Protein AF-A0A534IFI0-F1 (afdb_monomer)

Sequence (222 aa):
MSVNAPRSIDEYLKQLRRALEGQDPALIQDALYDAEEYLRAEVAAHPGKSEADVLELIASTYGAPEEVAAAYRDTEAKVKAALKTPAPRAAGEGSGLARFFAVYQDPRAYTSLFYMLLTLATGVVYFTFVVTGVSLSAGFAFLIIGIPFFLAFIGIARVIALGEGRLLEAMTGERMPRRPLHPGAPASWWSRIGAMLTDVRTWTTLLYLLLMLPLGIIYFTV

Mean predicted aligned error: 15.39 Å

Structure (mmCIF, N/CA/C/O backbone):
data_AF-A0A534IFI0-F1
#
_entry.id   AF-A0A534IFI0-F1
#
loop_
_atom_site.group_PDB
_atom_site.id
_atom_site.type_symbol
_atom_site.label_atom_id
_atom_site.label_alt_id
_atom_site.label_comp_id
_atom_site.label_asym_id
_atom_site.label_entity_id
_atom_site.label_seq_id
_atom_site.pdbx_PDB_ins_code
_atom_site.Cartn_x
_atom_site.Cartn_y
_atom_site.Cartn_z
_atom_site.occupancy
_atom_site.B_iso_or_equiv
_atom_site.auth_seq_id
_atom_site.auth_comp_id
_atom_site.auth_asym_id
_atom_site.auth_atom_id
_atom_site.pdbx_PDB_model_num
ATOM 1 N N . MET A 1 1 ? -31.937 -23.620 4.622 1.00 35.16 1 MET A N 1
ATOM 2 C CA . MET A 1 1 ? -31.537 -23.529 6.043 1.00 35.16 1 MET A CA 1
ATOM 3 C C . MET A 1 1 ? -31.833 -22.109 6.482 1.00 35.16 1 MET A C 1
ATOM 5 O O . MET A 1 1 ? -31.409 -21.201 5.786 1.00 35.16 1 MET A O 1
ATOM 9 N N . SER A 1 2 ? -32.637 -21.918 7.527 1.00 36.62 2 SER A N 1
ATOM 10 C CA . SER A 1 2 ? -33.014 -20.595 8.036 1.00 36.62 2 SER A CA 1
ATOM 11 C C . SER A 1 2 ? -31.777 -19.876 8.573 1.00 36.62 2 SER A C 1
ATOM 13 O O . SER A 1 2 ? -31.190 -20.320 9.561 1.00 36.62 2 SER A O 1
ATOM 15 N N . VAL A 1 3 ? -31.358 -18.811 7.895 1.00 51.88 3 VAL A N 1
ATOM 16 C CA . VAL A 1 3 ? -30.264 -17.949 8.347 1.00 51.88 3 VAL A CA 1
ATOM 17 C C . VAL A 1 3 ? -30.797 -17.160 9.542 1.00 51.88 3 VAL A C 1
ATOM 19 O O . VAL A 1 3 ? -31.772 -16.426 9.412 1.00 51.88 3 VAL A O 1
ATOM 22 N N . ASN A 1 4 ? -30.236 -17.395 10.730 1.00 62.62 4 ASN A N 1
ATOM 23 C CA . ASN A 1 4 ? -30.581 -16.619 11.920 1.00 62.62 4 ASN A CA 1
ATOM 24 C C . ASN A 1 4 ? -30.251 -15.144 11.669 1.00 62.62 4 ASN A C 1
ATOM 26 O O . ASN A 1 4 ? -29.176 -14.847 11.144 1.00 62.62 4 ASN A O 1
ATOM 30 N N . ALA A 1 5 ? -31.154 -14.246 12.073 1.00 59.94 5 ALA A N 1
ATOM 31 C CA . ALA A 1 5 ? -30.907 -12.812 12.028 1.00 59.94 5 ALA A CA 1
ATOM 32 C C . ALA A 1 5 ? -29.603 -12.497 12.795 1.00 59.94 5 ALA A C 1
ATOM 34 O O . ALA A 1 5 ? -29.469 -12.923 13.950 1.00 59.94 5 ALA A O 1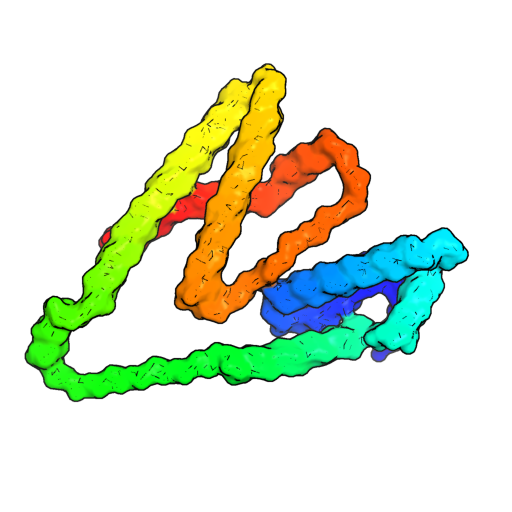
ATOM 35 N N . PRO A 1 6 ? -28.621 -11.837 12.156 1.00 65.06 6 PRO A N 1
ATOM 36 C CA . PRO A 1 6 ? -27.323 -11.578 12.765 1.00 65.06 6 PRO A CA 1
ATOM 37 C C . PRO A 1 6 ? -27.489 -10.667 13.980 1.00 65.06 6 PRO A C 1
ATOM 39 O O . PRO A 1 6 ? -28.146 -9.631 13.904 1.00 65.06 6 PRO A O 1
ATOM 42 N N . ARG A 1 7 ? -26.893 -11.056 15.111 1.00 67.88 7 ARG A N 1
ATOM 43 C CA . ARG A 1 7 ? -27.039 -10.331 16.386 1.00 67.88 7 ARG A CA 1
ATOM 44 C C . ARG A 1 7 ? -25.942 -9.296 16.622 1.00 67.88 7 ARG A C 1
ATOM 46 O O . ARG A 1 7 ? -26.033 -8.534 17.579 1.00 67.88 7 ARG A O 1
ATOM 53 N N . SER A 1 8 ? -24.912 -9.282 15.777 1.00 74.25 8 SER A N 1
ATOM 54 C CA . SER A 1 8 ? -23.820 -8.307 15.810 1.00 74.25 8 SER A CA 1
ATOM 55 C C . SER A 1 8 ? -23.315 -7.966 14.405 1.00 74.25 8 SER A C 1
ATOM 57 O O . SER A 1 8 ? -23.497 -8.735 13.455 1.00 74.25 8 SER A O 1
ATOM 59 N N . ILE A 1 9 ? -22.636 -6.819 14.284 1.00 73.38 9 ILE A N 1
ATOM 60 C CA . ILE A 1 9 ? -22.016 -6.361 13.029 1.00 73.38 9 ILE A CA 1
ATOM 61 C C . ILE A 1 9 ? -21.020 -7.414 12.514 1.00 73.38 9 ILE A C 1
ATOM 63 O O . ILE A 1 9 ? -21.035 -7.760 11.336 1.00 73.38 9 ILE A O 1
ATOM 67 N N . ASP A 1 10 ? -20.214 -8.001 13.402 1.00 76.12 10 ASP A N 1
ATOM 68 C CA . ASP A 1 10 ? -19.239 -9.038 13.042 1.00 76.12 10 ASP A CA 1
ATOM 69 C C . ASP A 1 10 ? -19.900 -10.306 12.479 1.00 76.12 10 ASP A C 1
ATOM 71 O O . ASP A 1 10 ? -19.354 -10.961 11.586 1.00 76.12 10 ASP A O 1
ATOM 75 N N . GLU A 1 11 ? -21.069 -10.680 13.003 1.00 76.00 11 GLU A N 1
ATOM 76 C CA . GLU A 1 11 ? -21.824 -11.836 12.521 1.00 76.00 11 GLU A CA 1
ATOM 77 C C . GLU A 1 11 ? -22.423 -11.563 11.136 1.00 76.00 11 GLU A C 1
ATOM 79 O O . GLU A 1 11 ? -22.311 -12.414 10.250 1.00 76.00 11 GLU A O 1
ATOM 84 N N . TYR A 1 12 ? -22.945 -10.351 10.914 1.00 75.94 12 TYR A N 1
ATOM 85 C CA . TYR A 1 12 ? -23.406 -9.894 9.600 1.00 75.94 12 TYR A CA 1
ATOM 86 C C . TYR A 1 12 ? -22.269 -9.921 8.568 1.00 75.94 12 TYR A C 1
ATOM 88 O O . TYR A 1 12 ? -22.419 -10.494 7.489 1.00 75.94 12 TYR A O 1
ATOM 96 N N . LEU A 1 13 ? -21.094 -9.378 8.905 1.00 79.44 13 LEU A N 1
ATOM 97 C CA . LEU A 1 13 ? -19.932 -9.351 8.007 1.00 79.44 13 LEU A CA 1
ATOM 98 C C . LEU A 1 13 ? -19.400 -10.756 7.693 1.00 79.44 13 LEU A C 1
ATOM 100 O O . LEU A 1 13 ? -18.990 -11.022 6.562 1.00 79.44 13 LEU A O 1
ATOM 104 N N . LYS A 1 14 ? -19.432 -11.689 8.655 1.00 81.88 14 LYS A N 1
ATOM 105 C CA . LYS A 1 14 ? -19.076 -13.098 8.406 1.00 81.88 14 LYS A CA 1
ATOM 106 C C . LYS A 1 14 ? -20.048 -13.775 7.445 1.00 81.88 14 LYS A C 1
ATOM 108 O O . LYS A 1 14 ? -19.599 -14.504 6.561 1.00 81.88 14 LYS A O 1
ATOM 113 N N . GLN A 1 15 ? -21.349 -13.543 7.609 1.00 79.00 15 GLN A N 1
ATOM 114 C CA . GLN A 1 15 ? -22.369 -14.077 6.704 1.00 79.00 15 GLN A CA 1
ATOM 115 C C . GLN A 1 15 ? -22.223 -13.476 5.300 1.00 79.00 15 GLN A C 1
ATOM 117 O O . GLN A 1 15 ? -22.158 -14.227 4.332 1.00 79.00 15 GLN A O 1
ATOM 122 N N . LEU A 1 16 ? -22.033 -12.156 5.192 1.00 79.00 16 LEU A N 1
ATOM 123 C CA . LEU A 1 16 ? -21.790 -11.465 3.922 1.00 79.00 16 LEU A CA 1
ATOM 124 C C . LEU A 1 16 ? -20.522 -11.974 3.219 1.00 79.00 16 LEU A C 1
ATOM 126 O O . LEU A 1 16 ? -20.546 -12.261 2.025 1.00 79.00 16 LEU A O 1
ATOM 130 N N . ARG A 1 17 ? -19.420 -12.166 3.957 1.00 80.94 17 ARG A N 1
ATOM 131 C CA . ARG A 1 17 ? -18.184 -12.755 3.416 1.00 80.94 17 ARG A CA 1
ATOM 132 C C . ARG A 1 17 ? -18.423 -14.160 2.872 1.00 80.94 17 ARG A C 1
ATOM 134 O O . ARG A 1 17 ? -17.945 -14.464 1.786 1.00 80.94 17 ARG A O 1
ATOM 141 N N . ARG A 1 18 ? -19.157 -14.998 3.610 1.00 82.38 18 ARG A N 1
ATOM 142 C CA . ARG A 1 18 ? -19.501 -16.361 3.183 1.00 82.38 18 ARG A CA 1
ATOM 143 C C . ARG A 1 18 ? -20.391 -16.351 1.940 1.00 82.38 18 ARG A C 1
ATOM 145 O O . ARG A 1 18 ? -20.182 -17.145 1.030 1.00 82.38 18 ARG A O 1
ATOM 152 N N . ALA A 1 19 ? -21.333 -15.415 1.866 1.00 77.81 19 ALA A N 1
ATOM 153 C CA . ALA A 1 19 ? -22.184 -15.219 0.701 1.00 77.81 19 ALA A CA 1
ATOM 154 C C . ALA A 1 19 ? -21.406 -14.679 -0.512 1.00 77.81 19 ALA A C 1
ATOM 156 O O . ALA A 1 19 ? -21.850 -14.842 -1.641 1.00 77.81 19 ALA A O 1
ATOM 157 N N . LEU A 1 20 ? -20.232 -14.072 -0.328 1.00 76.69 20 LEU A N 1
ATOM 158 C CA . LEU A 1 20 ? -19.369 -13.586 -1.411 1.00 76.69 20 LEU A CA 1
ATOM 159 C C . LEU A 1 20 ? -18.172 -14.513 -1.711 1.00 76.69 20 LEU A C 1
ATOM 161 O O . LEU A 1 20 ? -17.337 -14.171 -2.549 1.00 76.69 20 LEU A O 1
ATOM 165 N N . GLU A 1 21 ? -18.092 -15.699 -1.092 1.00 76.94 21 GLU A N 1
ATOM 166 C CA . GLU A 1 21 ? -17.046 -16.687 -1.392 1.00 76.94 21 GLU A CA 1
ATOM 167 C C . GLU A 1 21 ? -17.052 -17.067 -2.886 1.00 76.94 21 GLU A C 1
ATOM 169 O O . GLU A 1 21 ? -18.083 -17.434 -3.453 1.00 76.94 21 GLU A O 1
ATOM 174 N N . GLY A 1 22 ? -15.885 -16.961 -3.534 1.00 70.62 22 GLY A N 1
ATOM 175 C CA . GLY A 1 22 ? -15.695 -17.250 -4.962 1.00 70.62 22 GLY A CA 1
ATOM 176 C C . GLY A 1 22 ? -15.752 -16.038 -5.902 1.00 70.62 22 GLY A C 1
ATOM 177 O O . GLY A 1 22 ? -15.542 -16.214 -7.101 1.00 70.62 22 GLY A O 1
ATOM 178 N N . GLN A 1 23 ? -16.012 -14.829 -5.391 1.00 73.38 23 GLN A N 1
ATOM 179 C CA . GLN A 1 23 ? -15.903 -13.574 -6.153 1.00 73.38 23 GLN A CA 1
ATOM 180 C C . GLN A 1 23 ? -14.492 -12.965 -6.073 1.00 73.38 23 GLN A C 1
ATOM 182 O O . GLN A 1 23 ? -13.629 -13.468 -5.348 1.00 73.38 23 GLN A O 1
ATOM 187 N N . ASP A 1 24 ? -14.251 -11.894 -6.837 1.00 72.19 24 ASP A N 1
ATOM 188 C CA . ASP A 1 24 ? -12.984 -11.155 -6.818 1.00 72.19 24 ASP A CA 1
ATOM 189 C C . ASP A 1 24 ? -12.645 -10.708 -5.377 1.00 72.19 24 ASP A C 1
ATOM 191 O O . ASP A 1 24 ? -13.488 -10.084 -4.719 1.00 72.19 24 ASP A O 1
ATOM 195 N N . PRO A 1 25 ? -11.436 -11.001 -4.856 1.00 71.00 25 PRO A N 1
ATOM 196 C CA . PRO A 1 25 ? -10.999 -10.524 -3.546 1.00 71.00 25 PRO A CA 1
ATOM 197 C C . PRO A 1 25 ? -11.200 -9.018 -3.328 1.00 71.00 25 PRO A C 1
ATOM 199 O O . PRO A 1 25 ? -11.489 -8.605 -2.202 1.00 71.00 25 PRO A O 1
ATOM 202 N N . ALA A 1 26 ? -11.087 -8.204 -4.385 1.00 66.38 26 ALA A N 1
ATOM 203 C CA . ALA A 1 26 ? -11.325 -6.767 -4.318 1.00 66.38 26 ALA A CA 1
ATOM 204 C C . ALA A 1 26 ? -12.799 -6.417 -4.084 1.00 66.38 26 ALA A C 1
ATOM 206 O O . ALA A 1 26 ? -13.085 -5.576 -3.231 1.00 66.38 26 ALA A O 1
ATOM 207 N N . LEU A 1 27 ? -13.731 -7.105 -4.752 1.00 73.56 27 LEU A N 1
ATOM 208 C CA . LEU A 1 27 ? -15.166 -6.930 -4.511 1.00 73.56 27 LEU A CA 1
ATOM 209 C C . LEU A 1 27 ? -15.531 -7.312 -3.080 1.00 73.56 27 LEU A C 1
ATOM 211 O O . LEU A 1 27 ? -16.257 -6.578 -2.412 1.00 73.56 27 LEU A O 1
ATOM 215 N N . ILE A 1 28 ? -15.026 -8.454 -2.603 1.00 76.38 28 ILE A N 1
ATOM 216 C CA . ILE A 1 28 ? -15.308 -8.935 -1.246 1.00 76.38 28 ILE A CA 1
ATOM 217 C C . ILE A 1 28 ? -14.874 -7.879 -0.226 1.00 76.38 28 ILE A C 1
ATOM 219 O O . ILE A 1 28 ? -15.606 -7.591 0.718 1.00 76.38 28 ILE A O 1
ATOM 223 N N . GLN A 1 29 ? -13.696 -7.282 -0.413 1.00 72.12 29 GLN A N 1
ATOM 224 C CA . GLN A 1 29 ? -13.194 -6.241 0.477 1.00 72.12 29 GLN A CA 1
ATOM 225 C C . GLN A 1 29 ? -14.029 -4.954 0.408 1.00 72.12 29 GLN A C 1
ATOM 227 O O . GLN A 1 29 ? -14.365 -4.410 1.461 1.00 72.12 29 GLN A O 1
ATOM 232 N N . ASP A 1 30 ? -14.372 -4.480 -0.792 1.00 72.06 30 ASP A N 1
ATOM 233 C CA . ASP A 1 30 ? -15.158 -3.253 -0.973 1.00 72.06 30 ASP A CA 1
ATOM 234 C C . ASP A 1 30 ? -16.573 -3.407 -0.375 1.00 72.06 30 ASP A C 1
ATOM 236 O O . ASP A 1 30 ? -17.017 -2.547 0.385 1.00 72.06 30 ASP A O 1
ATOM 240 N N . ALA A 1 31 ? -17.241 -4.539 -0.623 1.00 74.88 31 ALA A N 1
ATOM 241 C CA . ALA A 1 31 ? -18.576 -4.823 -0.092 1.00 74.88 31 ALA A CA 1
ATOM 242 C C . ALA A 1 31 ? -18.594 -4.939 1.442 1.00 74.88 31 ALA A C 1
ATOM 244 O O . ALA A 1 31 ? -19.516 -4.444 2.090 1.00 74.88 31 ALA A O 1
ATOM 245 N N . LEU A 1 32 ? -17.573 -5.565 2.041 1.00 78.12 32 LEU A N 1
ATOM 246 C CA . LEU A 1 32 ? -17.457 -5.656 3.501 1.00 78.12 32 LEU A CA 1
ATOM 247 C C . LEU A 1 32 ? -17.210 -4.286 4.140 1.00 78.12 32 LEU A C 1
ATOM 249 O O . LEU A 1 32 ? -17.789 -4.001 5.185 1.00 78.12 32 LEU A O 1
ATOM 253 N N . TYR A 1 33 ? -16.379 -3.445 3.520 1.00 74.81 33 TYR A N 1
ATOM 254 C CA . TYR A 1 33 ? -16.099 -2.101 4.025 1.00 74.81 33 TYR A CA 1
ATOM 255 C C . TYR A 1 33 ? -17.348 -1.215 4.002 1.00 74.81 33 TYR A C 1
ATOM 257 O O . TYR A 1 33 ? -17.661 -0.580 5.007 1.00 74.81 33 TYR A O 1
ATOM 265 N N . ASP A 1 34 ? -18.069 -1.198 2.876 1.00 74.31 34 ASP A N 1
ATOM 266 C CA . ASP A 1 34 ? -19.299 -0.413 2.713 1.00 74.31 34 ASP A CA 1
ATOM 267 C C . ASP A 1 34 ? -20.374 -0.843 3.718 1.00 74.31 34 ASP A C 1
ATOM 269 O O . ASP A 1 34 ? -20.999 -0.001 4.368 1.00 74.31 34 ASP A O 1
ATOM 273 N N . ALA A 1 35 ? -20.554 -2.157 3.885 1.00 76.94 35 ALA A N 1
ATOM 274 C CA . ALA A 1 35 ? -21.499 -2.704 4.848 1.00 76.94 35 ALA A CA 1
ATOM 275 C C . ALA A 1 35 ? -21.116 -2.345 6.292 1.00 76.94 35 ALA A C 1
ATOM 277 O O . ALA A 1 35 ? -21.981 -1.937 7.063 1.00 76.94 35 ALA A O 1
ATOM 278 N N . GLU A 1 36 ? -19.838 -2.461 6.671 1.00 79.12 36 GLU A N 1
ATOM 279 C CA . GLU A 1 36 ? -19.390 -2.123 8.027 1.00 79.12 36 GLU A CA 1
ATOM 280 C C . GLU A 1 36 ? -19.584 -0.634 8.342 1.00 79.12 36 GLU A C 1
ATOM 282 O O . GLU A 1 36 ? -20.092 -0.294 9.413 1.00 79.12 36 GLU A O 1
ATOM 287 N N . GLU A 1 37 ? -19.205 0.252 7.418 1.00 76.69 37 GLU A N 1
ATOM 288 C CA . GLU A 1 37 ? -19.336 1.702 7.587 1.00 76.69 37 GLU A CA 1
ATOM 289 C C . GLU A 1 37 ? -20.803 2.110 7.772 1.00 76.69 37 GLU A C 1
ATOM 291 O O . GLU A 1 37 ? -21.128 2.844 8.709 1.00 76.69 37 GLU A O 1
ATOM 296 N N . TYR A 1 38 ? -21.698 1.573 6.938 1.00 75.56 38 TYR A N 1
ATOM 297 C CA . TYR A 1 38 ? -23.132 1.840 7.026 1.00 75.56 38 TYR A CA 1
ATOM 298 C C . TYR A 1 38 ? -23.746 1.303 8.327 1.00 75.56 38 TYR A C 1
ATOM 300 O O . TYR A 1 38 ? -24.435 2.037 9.035 1.00 75.56 38 TYR A O 1
ATOM 308 N N . LEU A 1 39 ? -23.445 0.052 8.694 1.00 74.25 39 LEU A N 1
ATOM 309 C CA . LEU A 1 39 ? -23.961 -0.569 9.919 1.00 74.25 39 LEU A CA 1
ATOM 310 C C . LEU A 1 39 ? -23.519 0.190 11.175 1.00 74.25 39 LEU A C 1
ATOM 312 O O . LEU A 1 39 ? -24.330 0.433 12.068 1.00 74.25 39 LEU A O 1
ATOM 316 N N . ARG A 1 40 ? -22.249 0.606 11.247 1.00 76.94 40 ARG A N 1
ATOM 317 C CA . ARG A 1 40 ? -21.740 1.401 12.377 1.00 76.94 40 ARG A CA 1
ATOM 318 C C . ARG A 1 40 ? -22.378 2.789 12.438 1.00 76.94 40 ARG A C 1
ATOM 320 O O . ARG A 1 40 ? -22.674 3.256 13.537 1.00 76.94 40 ARG A O 1
ATOM 327 N N . ALA A 1 41 ? -22.585 3.441 11.293 1.00 76.38 41 ALA A N 1
ATOM 328 C CA . ALA A 1 41 ? -23.243 4.744 11.230 1.00 76.38 41 ALA A CA 1
ATOM 329 C C . ALA A 1 41 ? -24.698 4.669 11.718 1.00 76.38 41 ALA A C 1
ATOM 331 O O . ALA A 1 41 ? -25.128 5.516 12.501 1.00 76.38 41 ALA A O 1
ATOM 332 N N . GLU A 1 42 ? -25.428 3.626 11.324 1.00 72.62 42 GLU A N 1
ATOM 333 C CA . GLU A 1 42 ? -26.824 3.434 11.721 1.00 72.62 42 GLU A CA 1
ATOM 334 C C . GLU A 1 42 ? -26.945 3.083 13.216 1.00 72.62 42 GLU A C 1
ATOM 336 O O . GLU A 1 42 ? -27.772 3.656 13.921 1.00 72.62 42 GLU A O 1
ATOM 341 N N . VAL A 1 43 ? -26.062 2.232 13.756 1.00 73.12 43 VAL A N 1
ATOM 342 C CA . VAL A 1 43 ? -26.008 1.958 15.208 1.00 73.12 43 VAL A CA 1
ATOM 343 C C . VAL A 1 43 ? -25.708 3.232 16.008 1.00 73.12 43 VAL A C 1
ATOM 345 O O . VAL A 1 43 ? -26.342 3.480 17.033 1.00 73.12 43 VAL A O 1
ATOM 348 N N . ALA A 1 44 ? -24.796 4.083 15.529 1.00 72.75 44 ALA A N 1
ATOM 349 C CA . ALA A 1 44 ? -24.496 5.363 16.173 1.00 72.75 44 ALA A CA 1
ATOM 350 C C . ALA A 1 44 ? -25.671 6.360 16.118 1.00 72.75 44 ALA A C 1
ATOM 352 O O . ALA A 1 44 ? -25.818 7.180 17.026 1.00 72.75 44 ALA A O 1
ATOM 353 N N . ALA A 1 45 ? -26.514 6.286 15.083 1.00 72.56 45 ALA A N 1
ATOM 354 C CA . ALA A 1 45 ? -27.709 7.115 14.937 1.00 72.56 45 ALA A CA 1
ATOM 355 C C . ALA A 1 45 ? -28.867 6.688 15.863 1.00 72.56 45 ALA A C 1
ATOM 357 O O . ALA A 1 45 ? -29.741 7.507 16.155 1.00 72.56 45 ALA A O 1
ATOM 358 N N . HIS A 1 46 ? -28.851 5.452 16.386 1.00 69.69 46 HIS A N 1
ATOM 359 C CA . HIS A 1 46 ? -29.870 4.917 17.304 1.00 69.69 46 HIS A CA 1
ATOM 360 C C . HIS A 1 46 ? -29.285 4.507 18.673 1.00 69.69 46 HIS A C 1
ATOM 362 O O . HIS A 1 46 ? -29.375 3.339 19.054 1.00 69.69 46 HIS A O 1
ATOM 368 N N . PRO A 1 47 ? -28.766 5.449 19.487 1.00 64.06 47 PRO A N 1
ATOM 369 C CA . PRO A 1 47 ? -28.069 5.149 20.748 1.00 64.06 47 PRO A CA 1
ATOM 370 C C . PRO A 1 47 ? -28.947 4.531 21.857 1.00 64.06 47 PRO A C 1
ATOM 372 O O . PRO A 1 47 ? -28.434 4.168 22.912 1.00 64.06 47 PRO A O 1
ATOM 375 N N . GLY A 1 48 ? -30.267 4.437 21.655 1.00 60.62 48 GLY A N 1
ATOM 376 C CA . GLY A 1 48 ? -31.232 3.892 22.619 1.00 60.62 48 GLY A CA 1
ATOM 377 C C . GLY A 1 48 ? -31.741 2.477 22.317 1.00 60.62 48 GLY A C 1
ATOM 378 O O . GLY A 1 48 ? -32.608 1.997 23.045 1.00 60.62 48 GLY A O 1
ATOM 379 N N . LYS A 1 49 ? -31.262 1.820 21.252 1.00 63.97 49 LYS A N 1
ATOM 380 C CA . LYS A 1 49 ? -31.659 0.453 20.863 1.00 63.97 49 LYS A CA 1
ATOM 381 C C . LYS A 1 49 ? -30.469 -0.498 20.970 1.00 63.97 49 LYS A C 1
ATOM 383 O O . LYS A 1 49 ? -29.329 -0.076 20.793 1.00 63.97 49 LYS A O 1
ATOM 388 N N . SER A 1 50 ? -30.721 -1.771 21.279 1.00 67.38 50 SER A N 1
ATOM 389 C CA . SER A 1 50 ? -29.647 -2.768 21.293 1.00 67.38 50 SER A CA 1
ATOM 390 C C . SER A 1 50 ? -29.145 -3.020 19.866 1.00 67.38 50 SER A C 1
ATOM 392 O O . SER A 1 50 ? -29.917 -2.911 18.913 1.00 67.38 50 SER A O 1
ATOM 394 N N . GLU A 1 51 ? -27.860 -3.353 19.698 1.00 65.06 51 GLU A N 1
ATOM 395 C CA . GLU A 1 51 ? -27.272 -3.618 18.371 1.00 65.06 51 GLU A CA 1
ATOM 396 C C . GLU A 1 51 ? -28.075 -4.664 17.582 1.00 65.06 51 GLU A C 1
ATOM 398 O O . GLU A 1 51 ? -28.272 -4.505 16.380 1.00 65.06 51 GLU A O 1
ATOM 403 N N . ALA A 1 52 ? -28.604 -5.684 18.265 1.00 62.50 52 ALA A N 1
ATOM 404 C CA . ALA A 1 52 ? -29.427 -6.731 17.667 1.00 62.50 52 ALA A CA 1
ATOM 405 C C . ALA A 1 52 ? -30.762 -6.197 17.113 1.00 62.50 52 ALA A C 1
ATOM 407 O O . ALA A 1 52 ? -31.142 -6.567 16.005 1.00 62.50 52 ALA A O 1
ATOM 408 N N . ASP A 1 53 ? -31.431 -5.285 17.827 1.00 64.62 53 ASP A N 1
ATOM 409 C CA . ASP A 1 53 ? -32.701 -4.694 17.376 1.00 64.62 53 ASP A CA 1
ATOM 410 C C . ASP A 1 53 ? -32.497 -3.772 16.164 1.00 64.62 53 ASP A C 1
ATOM 412 O O . ASP A 1 53 ? -33.356 -3.666 15.288 1.00 64.62 53 ASP A O 1
ATOM 416 N N . VAL A 1 54 ? -31.351 -3.084 16.108 1.00 65.69 54 VAL A N 1
ATOM 417 C CA . VAL A 1 54 ? -30.973 -2.231 14.973 1.00 65.69 54 VAL A CA 1
ATOM 418 C C . VAL A 1 54 ? -30.608 -3.090 13.762 1.00 65.69 54 VAL A C 1
ATOM 420 O O . VAL A 1 54 ? -31.062 -2.804 12.659 1.00 65.69 54 VAL A O 1
ATOM 423 N N . LEU A 1 55 ? -29.860 -4.178 13.955 1.00 65.19 55 LEU A N 1
ATOM 424 C CA . LEU A 1 55 ? -29.511 -5.124 12.890 1.00 65.19 55 LEU A CA 1
ATOM 425 C C . LEU A 1 55 ? -30.733 -5.856 12.322 1.00 65.19 55 LEU A C 1
ATOM 427 O O . LEU A 1 55 ? -30.807 -6.044 11.111 1.00 65.19 55 LEU A O 1
ATOM 431 N N . GLU A 1 56 ? -31.713 -6.216 13.153 1.00 66.94 56 GLU A N 1
ATOM 432 C CA . GLU A 1 56 ? -32.981 -6.808 12.703 1.00 66.94 56 GLU A CA 1
ATOM 433 C C . GLU A 1 56 ? -33.834 -5.797 11.908 1.00 66.94 56 GLU A C 1
ATOM 435 O O . GLU A 1 56 ? -34.418 -6.127 10.869 1.00 66.94 56 GLU A O 1
ATOM 440 N N . LEU A 1 57 ? -33.837 -4.526 12.325 1.00 64.44 57 LEU A N 1
ATOM 441 C CA . LEU A 1 57 ? -34.486 -3.434 11.591 1.00 64.44 57 LEU A CA 1
ATOM 442 C C . LEU A 1 57 ? -33.794 -3.145 10.246 1.00 64.44 57 LEU A C 1
ATOM 444 O O . LEU A 1 57 ? -34.458 -2.896 9.239 1.00 64.44 57 LEU A O 1
ATOM 448 N N . ILE A 1 58 ? -32.463 -3.211 10.202 1.00 64.56 58 ILE A N 1
ATOM 449 C CA . ILE A 1 58 ? -31.687 -3.022 8.970 1.00 64.56 58 ILE A CA 1
ATOM 450 C C . ILE A 1 58 ? -31.873 -4.218 8.035 1.00 64.56 58 ILE A C 1
ATOM 452 O O . ILE A 1 58 ? -32.130 -4.011 6.856 1.00 64.56 58 ILE A O 1
ATOM 456 N N . ALA A 1 59 ? -31.839 -5.456 8.534 1.00 64.12 59 ALA A N 1
ATOM 457 C CA . ALA A 1 59 ? -32.079 -6.650 7.719 1.00 64.12 59 ALA A CA 1
ATOM 458 C C . ALA A 1 59 ? -33.490 -6.664 7.100 1.00 64.12 59 ALA A C 1
ATOM 460 O O . ALA A 1 59 ? -33.668 -7.137 5.980 1.00 64.12 59 ALA A O 1
ATOM 461 N N . SER A 1 60 ? -34.486 -6.1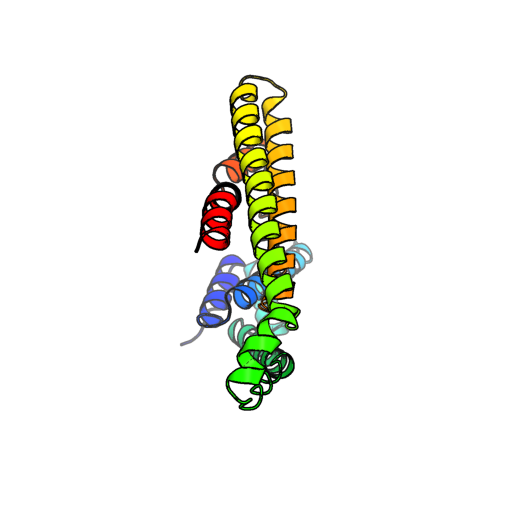05 7.796 1.00 64.19 60 SER A N 1
ATOM 462 C CA . SER A 1 60 ? -35.853 -5.964 7.272 1.00 64.19 60 SER A CA 1
ATOM 463 C C . SER A 1 60 ? -36.041 -4.788 6.304 1.00 64.19 60 SER A C 1
ATOM 465 O O . SER A 1 60 ? -36.924 -4.856 5.452 1.00 64.19 60 SER A O 1
ATOM 467 N N . THR A 1 61 ? -35.221 -3.734 6.392 1.00 60.16 61 THR A N 1
ATOM 468 C CA . THR A 1 61 ? -35.341 -2.527 5.545 1.00 60.16 61 THR A CA 1
ATOM 469 C C . THR A 1 61 ? -34.408 -2.548 4.327 1.00 60.16 61 THR A C 1
ATOM 471 O O . THR A 1 61 ? -34.771 -2.051 3.264 1.00 60.16 61 THR A O 1
ATOM 474 N N . TYR A 1 62 ? -33.209 -3.113 4.472 1.00 58.12 62 TYR A N 1
ATOM 475 C CA . TYR A 1 62 ? -32.127 -3.093 3.479 1.00 58.12 62 TYR A CA 1
ATOM 476 C C . TYR A 1 62 ? -31.925 -4.438 2.760 1.00 58.12 62 TYR A C 1
ATOM 478 O O . TYR A 1 62 ? -31.222 -4.491 1.752 1.00 58.12 62 TYR A O 1
ATOM 486 N N . GLY A 1 63 ? -32.570 -5.502 3.245 1.00 61.84 63 GLY A N 1
ATOM 487 C CA . GLY A 1 63 ? -32.484 -6.852 2.691 1.00 61.84 63 GLY A CA 1
ATOM 488 C C . GLY A 1 63 ? -31.527 -7.755 3.467 1.00 61.84 63 GLY A C 1
ATOM 489 O O . GLY A 1 63 ? -30.664 -7.303 4.225 1.00 61.84 63 GLY A O 1
ATOM 490 N N . ALA A 1 64 ? -31.692 -9.065 3.290 1.00 67.44 64 ALA A N 1
ATOM 491 C CA . ALA A 1 64 ? -30.822 -10.050 3.926 1.00 67.44 64 ALA A CA 1
ATOM 492 C C . ALA A 1 64 ? -29.382 -9.954 3.367 1.00 67.44 64 ALA A C 1
ATOM 494 O O . ALA A 1 64 ? -29.205 -9.583 2.203 1.00 67.44 64 ALA A O 1
ATOM 495 N N . PRO A 1 65 ? -28.344 -10.364 4.126 1.00 60.88 65 PRO A N 1
ATOM 496 C CA . PRO A 1 65 ? -26.949 -10.361 3.656 1.00 60.88 65 PRO A CA 1
ATOM 497 C C . PRO A 1 65 ? -26.759 -11.039 2.286 1.00 60.88 65 PRO A C 1
ATOM 499 O O . PRO A 1 65 ? -25.937 -10.620 1.473 1.00 60.88 65 PRO A O 1
ATOM 502 N N . GLU A 1 66 ? -27.563 -12.069 2.024 1.00 61.19 66 GLU A N 1
ATOM 503 C CA . GLU A 1 66 ? -27.605 -12.847 0.784 1.00 61.19 66 GLU A CA 1
ATOM 504 C C . GLU A 1 66 ? -28.104 -12.018 -0.421 1.00 61.19 66 GLU A C 1
ATOM 506 O O . GLU A 1 66 ? -27.588 -12.141 -1.532 1.00 61.19 66 GLU A O 1
ATOM 511 N N . GLU A 1 67 ? -29.102 -11.154 -0.205 1.00 67.19 67 GLU A N 1
ATOM 512 C CA . GLU A 1 67 ? -29.705 -10.299 -1.237 1.00 67.19 67 GLU A CA 1
ATOM 513 C C . GLU A 1 67 ? -28.771 -9.143 -1.599 1.00 67.19 67 GLU A C 1
ATOM 515 O O . GLU A 1 67 ? -28.581 -8.833 -2.777 1.00 67.19 67 GLU A O 1
ATOM 520 N N . VAL A 1 68 ? -28.104 -8.570 -0.592 1.00 64.38 68 VAL A N 1
ATOM 521 C CA . VAL A 1 68 ? -27.045 -7.572 -0.790 1.00 64.38 68 VAL A CA 1
ATOM 522 C C . VAL A 1 68 ? -25.893 -8.190 -1.587 1.00 64.38 68 VAL A C 1
ATOM 524 O O . VAL A 1 68 ? -25.457 -7.618 -2.587 1.00 64.38 68 VAL A O 1
ATOM 527 N N . ALA A 1 69 ? -25.448 -9.399 -1.228 1.00 62.25 69 ALA A N 1
ATOM 528 C CA . ALA A 1 69 ? -24.417 -10.119 -1.977 1.00 62.25 69 ALA A CA 1
ATOM 529 C C . ALA A 1 69 ? -24.821 -10.379 -3.441 1.00 62.25 69 ALA A C 1
ATOM 531 O O . ALA A 1 69 ? -23.990 -10.245 -4.343 1.00 62.25 69 ALA A O 1
ATOM 532 N N . ALA A 1 70 ? -26.090 -10.710 -3.702 1.00 67.25 70 ALA A N 1
ATOM 533 C CA . ALA A 1 70 ? -26.607 -10.890 -5.059 1.00 67.25 70 ALA A CA 1
ATOM 534 C C . ALA A 1 70 ? -26.558 -9.588 -5.881 1.00 67.25 70 ALA A C 1
ATOM 536 O O . ALA A 1 70 ? -26.109 -9.607 -7.028 1.00 67.25 70 ALA A O 1
ATOM 537 N N . ALA A 1 71 ? -26.921 -8.449 -5.284 1.00 68.31 71 ALA A N 1
ATOM 538 C CA . ALA A 1 71 ? -26.856 -7.146 -5.946 1.00 68.31 71 ALA A CA 1
ATOM 539 C C . ALA A 1 71 ? -25.415 -6.740 -6.325 1.00 68.31 71 ALA A C 1
ATOM 541 O O . ALA A 1 71 ? -25.185 -6.212 -7.422 1.00 68.31 71 ALA A O 1
ATOM 542 N N . TYR A 1 72 ? -24.431 -7.031 -5.463 1.00 66.94 72 TYR A N 1
ATOM 543 C CA . TYR A 1 72 ? -23.011 -6.808 -5.771 1.00 66.94 72 TYR A CA 1
ATOM 544 C C . TYR A 1 72 ? -22.528 -7.702 -6.924 1.00 66.94 72 TYR A C 1
ATOM 546 O O . TYR A 1 72 ? -21.891 -7.197 -7.851 1.00 66.94 72 TYR A O 1
ATOM 554 N N . ARG A 1 73 ? -22.893 -8.994 -6.934 1.00 68.62 73 ARG A N 1
ATOM 555 C CA . ARG A 1 73 ? -22.543 -9.938 -8.016 1.00 68.62 73 ARG A CA 1
ATOM 556 C C . ARG A 1 73 ? -23.092 -9.502 -9.378 1.00 68.62 73 ARG A C 1
ATOM 558 O O . ARG A 1 73 ? -22.360 -9.508 -10.367 1.00 68.62 73 ARG A O 1
ATOM 565 N N . ASP A 1 74 ? -24.357 -9.090 -9.434 1.00 68.12 74 ASP A N 1
ATOM 566 C CA . ASP A 1 74 ? -25.002 -8.659 -10.682 1.00 68.12 74 ASP A CA 1
ATOM 567 C C . ASP A 1 74 ? -24.396 -7.366 -11.233 1.00 68.12 74 ASP A C 1
ATOM 569 O O . ASP A 1 74 ? -24.219 -7.204 -12.448 1.00 68.12 74 ASP A O 1
ATOM 573 N N . THR A 1 75 ? -24.059 -6.437 -10.340 1.00 66.81 75 THR A N 1
ATOM 574 C CA . THR A 1 75 ? -23.409 -5.178 -10.711 1.00 66.81 75 THR A CA 1
ATOM 575 C C . THR A 1 75 ? -21.999 -5.439 -11.231 1.00 66.81 75 THR A C 1
ATOM 577 O O . THR A 1 75 ? -21.613 -4.903 -12.272 1.00 66.81 75 THR A O 1
ATOM 580 N N . GLU A 1 76 ? -21.243 -6.313 -10.569 1.00 64.69 76 GLU A N 1
ATOM 581 C CA . GLU A 1 76 ? -19.886 -6.652 -10.982 1.00 64.69 76 GLU A CA 1
ATOM 582 C C . GLU A 1 76 ? -19.848 -7.412 -12.312 1.00 64.69 76 GLU A C 1
ATOM 584 O O . GLU A 1 76 ? -19.032 -7.087 -13.177 1.00 64.69 76 GLU A O 1
ATOM 589 N N . ALA A 1 77 ? -20.776 -8.344 -12.547 1.00 62.16 77 ALA A N 1
ATOM 590 C CA . ALA A 1 77 ? -20.889 -9.047 -13.825 1.00 62.16 77 ALA A CA 1
ATOM 591 C C . ALA A 1 77 ? -21.104 -8.074 -15.000 1.00 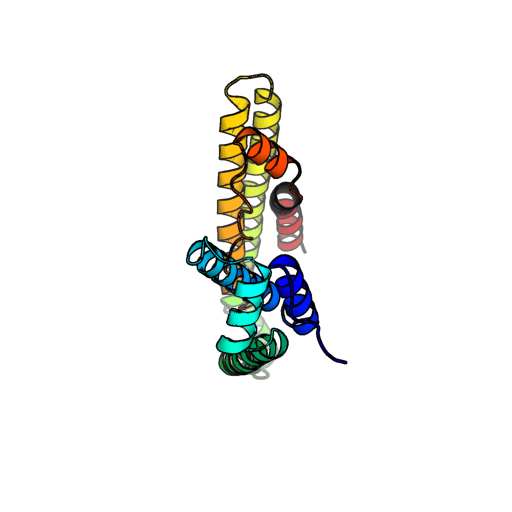62.16 77 ALA A C 1
ATOM 593 O O . ALA A 1 77 ? -20.466 -8.207 -16.049 1.00 62.16 77 ALA A O 1
ATOM 594 N N . LYS A 1 78 ? -21.947 -7.048 -14.813 1.00 64.25 78 LYS A N 1
ATOM 595 C CA . LYS A 1 78 ? -22.187 -5.997 -15.818 1.00 64.25 78 LYS A CA 1
ATOM 596 C C . LYS A 1 78 ? -20.966 -5.105 -16.025 1.00 64.25 78 LYS A C 1
ATOM 598 O O . LYS A 1 78 ? -20.624 -4.796 -17.165 1.00 64.25 78 LYS A O 1
ATOM 603 N N . VAL A 1 79 ? -20.284 -4.721 -14.949 1.00 61.47 79 VAL A N 1
ATOM 604 C CA . VAL A 1 79 ? -19.076 -3.884 -15.015 1.00 61.47 79 VAL A CA 1
ATOM 605 C C . VAL A 1 79 ? -17.927 -4.630 -15.698 1.00 61.47 79 VAL A C 1
ATOM 607 O O . VAL A 1 79 ? -17.271 -4.067 -16.573 1.00 61.47 79 VAL A O 1
ATOM 610 N N . LYS A 1 80 ? -17.724 -5.913 -15.382 1.00 61.94 80 LYS A N 1
ATOM 611 C CA . LYS A 1 80 ? -16.701 -6.767 -16.005 1.00 61.94 80 LYS A CA 1
ATOM 612 C C . LYS A 1 80 ? -16.996 -7.036 -17.481 1.00 61.94 80 LYS A C 1
ATOM 614 O O . LYS A 1 80 ? -16.076 -7.060 -18.294 1.00 61.94 80 LYS A O 1
ATOM 619 N N . ALA A 1 81 ? -18.271 -7.186 -17.846 1.00 62.31 81 ALA A N 1
ATOM 620 C CA . ALA A 1 81 ? -18.689 -7.281 -19.243 1.00 62.31 81 ALA A CA 1
ATOM 621 C C . ALA A 1 81 ? -18.437 -5.972 -20.014 1.00 62.31 81 ALA A C 1
ATOM 623 O O . ALA A 1 81 ? -17.985 -6.023 -21.156 1.00 62.31 81 ALA A O 1
ATOM 624 N N . ALA A 1 82 ? -18.670 -4.814 -19.388 1.00 62.53 82 ALA A N 1
ATOM 625 C CA . ALA A 1 82 ? -18.454 -3.499 -19.995 1.00 62.53 82 ALA A CA 1
ATOM 626 C C . ALA A 1 82 ? -16.969 -3.105 -20.110 1.00 62.53 82 ALA A C 1
ATOM 628 O O . ALA A 1 82 ? -16.594 -2.403 -21.045 1.00 62.53 82 ALA A O 1
ATOM 629 N N . LEU A 1 83 ? -16.119 -3.563 -19.185 1.00 61.47 83 LEU A N 1
ATOM 630 C CA . LEU A 1 83 ? -14.673 -3.296 -19.171 1.00 61.47 83 LEU A CA 1
ATOM 631 C C . LEU A 1 83 ? -13.853 -4.292 -19.999 1.00 61.47 83 LEU A C 1
ATOM 633 O O . LEU A 1 83 ? -12.631 -4.172 -20.058 1.00 61.47 83 LEU A O 1
ATOM 637 N N . LYS A 1 84 ? -14.487 -5.286 -20.632 1.00 53.62 84 LYS A N 1
ATOM 638 C CA . LYS A 1 84 ? -13.778 -6.286 -21.429 1.00 53.62 84 LYS A CA 1
ATOM 639 C C . LYS A 1 84 ? -13.177 -5.621 -22.670 1.00 53.62 84 LYS A C 1
ATOM 641 O O . LYS A 1 84 ? -13.863 -5.394 -23.665 1.00 53.62 84 LYS A O 1
ATOM 646 N N . THR A 1 85 ? -11.888 -5.303 -22.602 1.00 48.94 85 THR A N 1
ATOM 647 C CA . THR A 1 85 ? -11.147 -4.705 -23.714 1.00 48.94 85 THR A CA 1
ATOM 648 C C . THR A 1 85 ? -11.202 -5.636 -24.933 1.00 48.94 85 THR A C 1
ATOM 650 O O . THR A 1 85 ? -11.031 -6.851 -24.774 1.00 48.94 85 THR A O 1
ATOM 653 N N . PRO A 1 86 ? -11.445 -5.113 -26.151 1.00 52.38 86 PRO A N 1
ATOM 654 C CA . PRO A 1 86 ? -11.433 -5.919 -27.364 1.00 52.38 86 PRO A CA 1
ATOM 655 C C . PRO A 1 86 ? -10.109 -6.671 -27.498 1.00 52.38 86 PRO A C 1
ATOM 657 O O . PRO A 1 86 ? -9.044 -6.104 -27.247 1.00 52.38 86 PRO A O 1
ATOM 660 N N . ALA A 1 87 ? -10.177 -7.940 -27.910 1.00 52.38 87 ALA A N 1
ATOM 661 C CA . ALA A 1 87 ? -8.986 -8.741 -28.156 1.00 52.38 87 ALA A CA 1
ATOM 662 C C . ALA A 1 87 ? -8.046 -7.997 -29.127 1.00 52.38 87 ALA A C 1
ATOM 664 O O . ALA A 1 87 ? -8.523 -7.467 -30.139 1.00 52.38 87 ALA A O 1
ATOM 665 N N . PRO A 1 88 ? -6.731 -7.933 -28.842 1.00 50.84 88 PRO A N 1
ATOM 666 C CA . PRO A 1 88 ? -5.787 -7.273 -29.728 1.00 50.84 88 PRO A CA 1
ATOM 667 C C . PRO A 1 88 ? -5.882 -7.906 -31.117 1.00 50.84 88 PRO A C 1
ATOM 669 O O . PRO A 1 88 ? -5.819 -9.126 -31.270 1.00 50.84 88 PRO A O 1
ATOM 672 N N . ARG A 1 89 ? -6.083 -7.062 -32.135 1.00 53.22 89 ARG A N 1
ATOM 673 C CA . ARG A 1 89 ? -6.173 -7.484 -33.535 1.00 53.22 89 ARG A CA 1
ATOM 674 C C . ARG A 1 89 ? -4.887 -8.236 -33.873 1.00 53.22 89 ARG A C 1
ATOM 676 O O . ARG A 1 89 ? -3.813 -7.640 -33.807 1.00 53.22 89 ARG A O 1
ATOM 683 N N . ALA A 1 90 ? -5.002 -9.530 -34.181 1.00 54.88 90 ALA A N 1
ATOM 684 C CA . ALA A 1 90 ? -3.870 -10.355 -34.583 1.00 54.88 90 ALA A CA 1
ATOM 685 C C . ALA A 1 90 ? -3.108 -9.624 -35.697 1.00 54.88 90 ALA A C 1
ATOM 687 O O . ALA A 1 90 ? -3.679 -9.306 -36.744 1.00 54.88 90 ALA A O 1
ATOM 688 N N . ALA A 1 91 ? -1.854 -9.264 -35.418 1.00 54.44 91 ALA A N 1
ATOM 689 C CA . ALA A 1 91 ? -1.000 -8.599 -36.385 1.00 54.44 91 ALA A CA 1
ATOM 690 C C . ALA A 1 91 ? -0.806 -9.559 -37.564 1.00 54.44 91 ALA A C 1
ATOM 692 O O . ALA A 1 91 ? -0.375 -10.695 -37.374 1.00 54.44 91 ALA A O 1
ATOM 693 N N . GLY A 1 92 ? -1.216 -9.110 -38.752 1.00 54.88 92 GLY A N 1
ATOM 694 C CA . GLY A 1 92 ? -1.238 -9.919 -39.963 1.00 54.88 92 GLY A CA 1
ATOM 695 C C . GLY A 1 92 ? 0.119 -10.542 -40.278 1.00 54.88 92 GLY A C 1
ATOM 696 O O . GLY A 1 92 ? 1.173 -9.961 -40.010 1.00 54.88 92 GLY A O 1
ATOM 697 N N . GLU A 1 93 ? 0.067 -11.738 -40.853 1.00 56.03 93 GLU A N 1
ATOM 698 C CA . GLU A 1 93 ? 1.210 -12.554 -41.249 1.00 56.03 93 GLU A CA 1
ATOM 699 C C . GLU A 1 93 ? 2.070 -11.832 -42.301 1.00 56.03 93 GLU A C 1
ATOM 701 O O . GLU A 1 93 ? 1.870 -11.944 -43.507 1.00 56.03 93 GLU A O 1
ATOM 706 N N . GLY A 1 94 ? 3.042 -11.048 -41.832 1.00 57.53 94 GLY A N 1
ATOM 707 C CA . GLY A 1 94 ? 4.057 -10.416 -42.670 1.00 57.53 94 GLY A CA 1
ATOM 708 C C . GLY A 1 94 ? 5.235 -11.352 -42.971 1.00 57.53 94 GLY A C 1
ATOM 709 O O . GLY A 1 94 ? 5.707 -12.082 -42.088 1.00 57.53 94 GLY A O 1
ATOM 710 N N . SER A 1 95 ? 5.716 -11.277 -44.219 1.00 66.44 95 SER A N 1
ATOM 711 C CA . SER A 1 95 ? 6.887 -11.974 -44.781 1.00 66.44 95 SER A CA 1
ATOM 712 C C . SER A 1 95 ? 8.160 -11.804 -43.931 1.00 66.44 95 SER A C 1
ATOM 714 O O . SER A 1 95 ? 8.410 -10.737 -43.368 1.00 66.44 95 SER A O 1
ATOM 716 N N . GLY A 1 96 ? 8.988 -12.854 -43.845 1.00 65.69 96 GLY A N 1
ATOM 717 C CA . GLY A 1 96 ? 10.123 -12.971 -42.913 1.00 65.69 96 GLY A CA 1
ATOM 718 C C . GLY A 1 96 ? 11.179 -11.858 -42.986 1.00 65.69 96 GLY A C 1
ATOM 719 O O . GLY A 1 96 ? 11.791 -11.542 -41.971 1.00 65.69 96 GLY A O 1
ATOM 720 N N . LEU A 1 97 ? 11.341 -11.200 -44.139 1.00 62.28 97 LEU A N 1
ATOM 721 C CA . LEU A 1 97 ? 12.243 -10.048 -44.295 1.00 62.28 97 LEU A CA 1
ATOM 722 C C . LEU A 1 97 ? 11.638 -8.740 -43.759 1.00 62.28 97 LEU A C 1
ATOM 724 O O . LEU A 1 97 ? 12.353 -7.926 -43.177 1.00 62.28 97 LEU A O 1
ATOM 728 N N . ALA A 1 98 ? 10.318 -8.564 -43.878 1.00 61.88 98 ALA A N 1
ATOM 729 C CA . ALA A 1 98 ? 9.610 -7.440 -43.265 1.00 61.88 98 ALA A CA 1
ATOM 730 C C . ALA A 1 98 ? 9.622 -7.557 -41.736 1.00 61.88 98 ALA A C 1
ATOM 732 O O . ALA A 1 98 ? 9.773 -6.555 -41.054 1.00 61.88 98 ALA A O 1
ATOM 733 N N . ARG A 1 99 ? 9.561 -8.781 -41.192 1.00 61.88 99 ARG A N 1
ATOM 734 C CA . ARG A 1 99 ? 9.686 -9.044 -39.749 1.00 61.88 99 ARG A CA 1
ATOM 735 C C . ARG A 1 99 ? 11.074 -8.686 -39.202 1.00 61.88 99 ARG A C 1
ATOM 737 O O . ARG A 1 99 ? 11.163 -8.229 -38.073 1.00 61.88 99 ARG A O 1
ATOM 744 N N . PHE A 1 100 ? 12.132 -8.849 -40.001 1.00 63.25 100 PHE A N 1
ATOM 745 C CA . PHE A 1 100 ? 13.510 -8.542 -39.599 1.00 63.25 100 PHE A CA 1
ATOM 746 C C . PHE A 1 100 ? 13.791 -7.028 -39.543 1.00 63.25 100 PHE A C 1
ATOM 748 O O . PHE A 1 100 ? 14.368 -6.550 -38.572 1.00 63.25 100 PHE A O 1
ATOM 755 N N . PHE A 1 101 ? 13.323 -6.252 -40.530 1.00 63.94 101 PHE A N 1
ATOM 756 C CA . PHE A 1 101 ? 13.438 -4.783 -40.509 1.00 63.94 101 PHE A CA 1
ATOM 757 C C . PHE A 1 101 ? 12.367 -4.094 -39.652 1.00 63.94 101 PHE A C 1
ATOM 759 O O . PHE A 1 101 ? 12.607 -2.994 -39.154 1.00 63.94 101 PHE A O 1
ATOM 766 N N . ALA A 1 102 ? 11.225 -4.749 -39.413 1.00 59.81 102 ALA A N 1
ATOM 767 C CA . ALA A 1 102 ? 10.216 -4.263 -38.480 1.00 59.81 102 ALA A CA 1
ATOM 768 C C . ALA A 1 102 ? 10.781 -4.117 -37.067 1.00 59.81 102 ALA A C 1
ATOM 770 O O . ALA A 1 102 ? 10.437 -3.149 -36.420 1.00 59.81 102 ALA A O 1
ATOM 771 N N . VAL A 1 103 ? 11.701 -4.977 -36.609 1.00 57.56 103 VAL A N 1
ATOM 772 C CA . VAL A 1 103 ? 12.300 -4.882 -35.259 1.00 57.56 103 VAL A CA 1
ATOM 773 C C . VAL A 1 103 ? 12.998 -3.537 -35.012 1.00 57.56 103 VAL A C 1
ATOM 775 O O . VAL A 1 103 ? 12.912 -3.003 -33.912 1.00 57.56 103 VAL A O 1
ATOM 778 N N . TYR A 1 104 ? 13.641 -2.955 -36.031 1.00 56.94 104 TYR A N 1
ATOM 779 C CA . TYR A 1 104 ? 14.306 -1.648 -35.910 1.00 56.94 104 TYR A CA 1
ATOM 780 C C . TYR A 1 104 ? 13.325 -0.465 -35.994 1.00 56.94 104 TYR A C 1
ATOM 782 O O . TYR A 1 104 ? 13.642 0.643 -35.568 1.00 56.94 104 TYR A O 1
ATOM 790 N N . GLN A 1 105 ? 12.132 -0.697 -36.546 1.00 57.62 105 GLN A N 1
ATOM 791 C CA . GLN A 1 105 ? 11.039 0.274 -36.640 1.00 57.62 105 GLN A CA 1
ATOM 792 C C . GLN A 1 105 ? 9.898 -0.013 -35.660 1.00 57.62 105 GLN A C 1
ATOM 794 O O . GLN A 1 105 ? 8.889 0.684 -35.714 1.00 57.62 105 GLN A O 1
ATOM 799 N N . ASP A 1 106 ? 10.028 -1.010 -34.782 1.00 60.34 106 ASP A N 1
ATOM 800 C CA . ASP A 1 106 ? 8.980 -1.377 -33.841 1.00 60.34 106 ASP A CA 1
ATOM 801 C C . ASP A 1 106 ? 9.174 -0.545 -32.566 1.00 60.34 106 ASP A C 1
ATOM 803 O O . ASP A 1 106 ? 10.032 -0.870 -31.735 1.00 60.34 106 ASP A O 1
ATOM 807 N N . PRO A 1 107 ? 8.404 0.543 -32.364 1.00 63.00 107 PRO A N 1
ATOM 808 C CA . PRO A 1 107 ? 8.503 1.351 -31.154 1.00 63.00 107 PRO A CA 1
ATOM 809 C C . PRO A 1 107 ? 8.273 0.515 -29.892 1.00 63.00 107 PRO A C 1
ATOM 811 O O . PRO A 1 107 ? 8.740 0.896 -28.821 1.00 63.00 107 PRO A O 1
ATOM 814 N N . ARG A 1 108 ? 7.615 -0.649 -29.991 1.00 66.62 108 ARG A N 1
ATOM 815 C CA . ARG A 1 108 ? 7.385 -1.552 -28.857 1.00 66.62 108 ARG A CA 1
ATOM 816 C C . ARG A 1 108 ? 8.678 -2.131 -28.291 1.00 66.62 108 ARG A C 1
ATOM 818 O O . ARG A 1 108 ? 8.770 -2.256 -27.075 1.00 66.62 108 ARG A O 1
ATOM 825 N N . ALA A 1 109 ? 9.680 -2.418 -29.125 1.00 72.12 109 ALA A N 1
ATOM 826 C CA . ALA A 1 109 ? 10.972 -2.929 -28.660 1.00 72.12 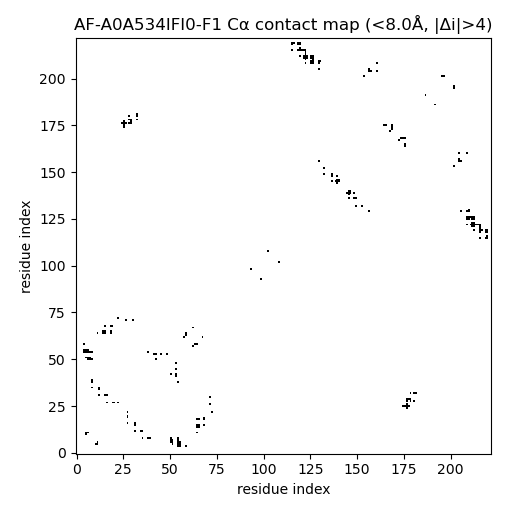109 ALA A CA 1
ATOM 827 C C . ALA A 1 109 ? 11.722 -1.872 -27.832 1.00 72.12 109 ALA A C 1
ATOM 829 O O . ALA A 1 109 ? 12.171 -2.149 -26.720 1.00 72.12 109 ALA A O 1
ATOM 830 N N . TYR A 1 110 ? 11.765 -0.629 -28.320 1.00 71.75 110 TYR A N 1
ATOM 831 C CA . TYR A 1 110 ? 12.335 0.503 -27.581 1.00 71.75 110 TYR A CA 1
ATOM 832 C C . TYR A 1 110 ? 11.547 0.831 -26.313 1.00 71.75 110 TYR A C 1
ATOM 834 O O . TYR A 1 110 ? 12.143 1.117 -25.278 1.00 71.75 110 TYR A O 1
ATOM 842 N N . THR A 1 111 ? 10.216 0.744 -26.367 1.00 76.00 111 THR A N 1
ATOM 843 C CA . THR A 1 111 ? 9.374 0.960 -25.185 1.00 76.00 111 THR A CA 1
ATOM 844 C C . THR A 1 111 ? 9.621 -0.137 -24.143 1.00 76.00 111 THR A C 1
ATOM 846 O O . THR A 1 111 ? 9.744 0.171 -22.965 1.00 76.00 111 THR A O 1
ATOM 849 N N . SER A 1 112 ? 9.784 -1.399 -24.556 1.00 77.38 112 SER A N 1
ATOM 850 C CA . SER A 1 112 ? 10.118 -2.511 -23.655 1.00 77.38 112 SER A CA 1
ATOM 851 C C . SER A 1 112 ? 11.482 -2.330 -22.990 1.00 77.38 112 SER A C 1
ATOM 853 O O . SER A 1 112 ? 11.585 -2.476 -21.778 1.00 77.38 112 SER A O 1
ATOM 855 N N . LEU A 1 113 ? 12.518 -1.958 -23.750 1.00 79.44 113 LEU A N 1
ATOM 856 C CA . LEU A 1 113 ? 13.845 -1.661 -23.195 1.00 79.44 113 LEU A CA 1
ATOM 857 C C . LEU A 1 113 ? 13.800 -0.491 -22.210 1.00 79.44 113 LEU A C 1
ATOM 859 O O . LEU A 1 113 ? 14.417 -0.542 -21.147 1.00 79.44 113 LEU A O 1
ATOM 863 N N . PHE A 1 114 ? 13.040 0.553 -22.546 1.00 81.88 114 PHE A N 1
ATOM 864 C CA . PHE A 1 114 ? 12.818 1.681 -21.654 1.00 81.88 114 PHE A CA 1
ATOM 865 C C . PHE A 1 114 ? 12.103 1.248 -20.370 1.00 81.88 114 PHE A C 1
ATOM 867 O O . PHE A 1 114 ? 12.535 1.635 -19.289 1.00 81.88 114 PHE A O 1
ATOM 874 N N . TYR A 1 115 ? 11.070 0.403 -20.465 1.00 81.31 115 TYR A N 1
ATOM 875 C CA . TYR A 1 115 ? 10.395 -0.159 -19.296 1.00 81.31 115 TYR A CA 1
ATOM 876 C C . TYR A 1 115 ? 11.332 -1.019 -18.446 1.00 81.31 115 TYR A C 1
ATOM 878 O O . TYR A 1 115 ? 11.368 -0.813 -17.240 1.00 81.31 115 TYR A O 1
ATOM 886 N N . MET A 1 116 ? 12.136 -1.908 -19.037 1.00 83.62 116 MET A N 1
ATOM 887 C CA . MET A 1 116 ? 13.109 -2.730 -18.297 1.00 83.62 116 MET A CA 1
ATOM 888 C C . MET A 1 116 ? 14.112 -1.858 -17.530 1.00 83.62 116 MET A C 1
ATOM 890 O O . MET A 1 116 ? 14.373 -2.090 -16.349 1.00 83.62 116 MET A O 1
ATOM 894 N N . LEU A 1 117 ? 14.641 -0.815 -18.177 1.00 85.50 117 LEU A N 1
ATOM 895 C CA . LEU A 1 117 ? 15.548 0.139 -17.537 1.00 85.50 117 LEU A CA 1
ATOM 896 C C . LEU A 1 117 ? 14.848 0.938 -16.429 1.00 85.50 117 LEU A C 1
ATOM 898 O O . LEU A 1 117 ? 15.428 1.156 -15.365 1.00 85.50 117 LEU A O 1
ATOM 902 N N . LEU A 1 118 ? 13.601 1.355 -16.663 1.00 86.25 118 LEU A N 1
ATOM 903 C CA . LEU A 1 118 ? 12.787 2.056 -15.677 1.00 86.25 118 LEU A CA 1
ATOM 904 C C . LEU A 1 118 ? 12.548 1.173 -14.446 1.00 86.25 118 LEU A C 1
ATOM 906 O O . LEU A 1 118 ? 12.760 1.644 -13.336 1.00 86.25 118 LEU A O 1
ATOM 910 N N . THR A 1 119 ? 12.182 -0.100 -14.632 1.00 84.62 119 THR A N 1
ATOM 911 C CA . THR A 1 119 ? 11.962 -1.066 -13.545 1.00 84.62 119 THR A CA 1
ATOM 912 C C . THR A 1 119 ? 13.228 -1.284 -12.719 1.00 84.62 119 THR A C 1
ATOM 914 O O . THR A 1 119 ? 13.162 -1.330 -11.490 1.00 84.62 119 THR A O 1
ATOM 917 N N . LEU A 1 120 ? 14.397 -1.365 -13.363 1.00 87.19 120 LEU A N 1
ATOM 918 C CA . LEU A 1 120 ? 15.676 -1.445 -12.658 1.00 87.19 120 LEU A CA 1
ATOM 919 C C . LEU A 1 120 ? 15.930 -0.181 -11.824 1.00 87.19 120 LEU A C 1
ATOM 921 O O . LEU A 1 120 ? 16.258 -0.273 -10.640 1.00 87.19 120 LEU A O 1
ATOM 925 N N . ALA A 1 121 ? 15.747 1.001 -12.418 1.00 87.94 121 ALA A N 1
ATOM 926 C CA . ALA A 1 121 ? 15.949 2.273 -11.732 1.00 87.94 121 ALA A CA 1
ATOM 927 C C . ALA A 1 121 ? 14.995 2.443 -10.536 1.00 87.94 121 ALA A C 1
ATOM 929 O O . ALA A 1 121 ? 15.440 2.808 -9.446 1.00 87.94 121 ALA A O 1
ATOM 930 N N . THR A 1 122 ? 13.705 2.130 -10.698 1.00 86.12 122 THR A N 1
ATOM 931 C CA . THR A 1 122 ? 12.726 2.168 -9.600 1.00 86.12 122 THR A CA 1
ATOM 932 C C . THR A 1 122 ? 13.069 1.155 -8.512 1.00 86.12 122 THR A C 1
ATOM 934 O O . THR A 1 122 ? 13.038 1.506 -7.334 1.00 86.12 122 THR A O 1
ATOM 937 N N . GLY A 1 123 ? 13.493 -0.057 -8.888 1.00 87.00 123 GLY A N 1
ATOM 938 C CA . GLY A 1 123 ? 13.928 -1.088 -7.945 1.00 87.00 123 GLY A CA 1
ATOM 939 C C . GLY A 1 123 ? 15.106 -0.639 -7.076 1.00 87.00 123 GLY A C 1
ATOM 940 O O . GLY A 1 123 ? 15.075 -0.819 -5.859 1.00 87.00 123 GLY A O 1
ATOM 941 N N . VAL A 1 124 ? 16.112 0.021 -7.664 1.00 90.31 124 VAL A N 1
ATOM 942 C CA . VAL A 1 124 ? 17.257 0.595 -6.925 1.00 90.31 124 VAL A CA 1
ATOM 943 C C . VAL A 1 124 ? 16.808 1.667 -5.934 1.00 90.31 124 VAL A C 1
ATOM 945 O O . VAL A 1 124 ? 17.251 1.659 -4.781 1.00 90.31 124 VAL A O 1
ATOM 948 N N . VAL A 1 125 ? 15.925 2.576 -6.353 1.00 91.31 125 VAL A N 1
ATOM 949 C CA . VAL A 1 125 ? 15.406 3.643 -5.485 1.00 91.31 125 VAL A CA 1
ATOM 950 C C . VAL A 1 125 ? 14.647 3.054 -4.297 1.00 91.31 125 VAL A C 1
ATOM 952 O O . VAL A 1 125 ? 14.918 3.430 -3.155 1.00 91.31 125 VAL A O 1
ATOM 955 N N . TYR A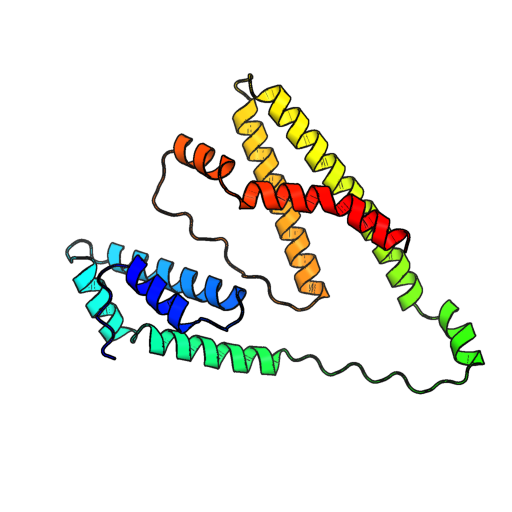 1 126 ? 13.739 2.107 -4.538 1.00 89.94 126 TYR A N 1
ATOM 956 C CA . TYR A 1 126 ? 12.934 1.482 -3.486 1.00 89.94 126 TYR A CA 1
ATOM 957 C C . TYR A 1 126 ? 13.775 0.669 -2.513 1.00 89.94 126 TYR A C 1
ATOM 959 O O . TYR A 1 126 ? 13.639 0.838 -1.301 1.00 89.94 126 TYR A O 1
ATOM 967 N N . PHE A 1 127 ? 14.697 -0.143 -3.025 1.00 90.25 127 PHE A N 1
ATOM 968 C CA . PHE A 1 127 ? 15.608 -0.911 -2.188 1.00 90.25 127 PHE A CA 1
ATOM 969 C C . PHE A 1 127 ? 16.458 -0.001 -1.301 1.00 90.25 127 PHE A C 1
ATOM 971 O O . PHE A 1 127 ? 16.521 -0.206 -0.089 1.00 90.25 127 PHE A O 1
ATOM 978 N N . THR A 1 128 ? 17.059 1.042 -1.880 1.00 93.00 128 THR A N 1
ATOM 979 C CA . THR A 1 128 ? 17.883 1.996 -1.124 1.00 93.00 128 THR A CA 1
ATOM 980 C C . THR A 1 128 ? 17.051 2.680 -0.044 1.00 93.00 128 THR A C 1
ATOM 982 O O . THR A 1 128 ? 17.456 2.720 1.114 1.00 93.00 128 THR A O 1
ATOM 985 N N . PHE A 1 129 ? 15.848 3.147 -0.387 1.00 93.19 129 PHE A N 1
ATOM 986 C CA . PHE A 1 129 ? 14.937 3.777 0.564 1.00 93.19 129 PHE A CA 1
ATOM 987 C C . PHE A 1 129 ? 14.585 2.856 1.742 1.00 93.19 129 PHE A C 1
ATOM 989 O O . PHE A 1 129 ? 14.667 3.281 2.895 1.00 93.19 129 PHE A O 1
ATOM 996 N N . VAL A 1 130 ? 14.238 1.591 1.478 1.00 92.56 130 VAL A N 1
ATOM 997 C CA . VAL A 1 130 ? 13.898 0.614 2.525 1.00 92.56 130 VAL A CA 1
ATOM 998 C C . VAL A 1 130 ? 15.097 0.304 3.407 1.00 92.56 130 VAL A C 1
ATOM 1000 O O . VAL A 1 130 ? 14.983 0.372 4.629 1.00 92.56 130 VAL A O 1
ATOM 1003 N N . VAL A 1 131 ? 16.249 -0.015 2.814 1.00 93.56 131 VAL A N 1
ATOM 1004 C CA . VAL A 1 131 ? 17.453 -0.389 3.567 1.00 93.56 131 VAL A CA 1
ATOM 1005 C C . VAL A 1 131 ? 17.922 0.772 4.437 1.00 93.56 131 VAL A C 1
ATOM 1007 O O . VAL A 1 131 ? 18.183 0.581 5.628 1.00 93.56 131 VAL A O 1
ATOM 1010 N N . THR A 1 132 ? 17.973 1.988 3.890 1.00 93.75 132 THR A N 1
ATOM 1011 C CA . THR A 1 132 ? 18.340 3.186 4.651 1.00 93.75 132 THR A CA 1
ATOM 1012 C C . THR A 1 132 ? 17.309 3.495 5.733 1.00 93.75 132 THR A C 1
ATOM 1014 O O . THR A 1 132 ? 17.687 3.733 6.879 1.00 93.75 132 THR A O 1
ATOM 1017 N N . GLY A 1 133 ? 16.015 3.449 5.416 1.00 92.50 133 GLY A N 1
ATOM 1018 C CA . GLY A 1 133 ? 14.952 3.762 6.369 1.00 92.50 133 GLY A CA 1
ATOM 1019 C C . GLY A 1 133 ? 14.861 2.773 7.531 1.00 92.50 133 GLY A C 1
ATOM 1020 O O . GLY A 1 133 ? 14.743 3.198 8.681 1.00 92.50 133 GLY A O 1
ATOM 1021 N N . VAL A 1 134 ? 15.001 1.470 7.271 1.00 91.88 134 VAL A N 1
ATOM 1022 C CA . VAL A 1 134 ? 15.052 0.435 8.319 1.00 91.88 134 VAL A CA 1
ATOM 1023 C C . VAL A 1 134 ? 16.312 0.591 9.170 1.00 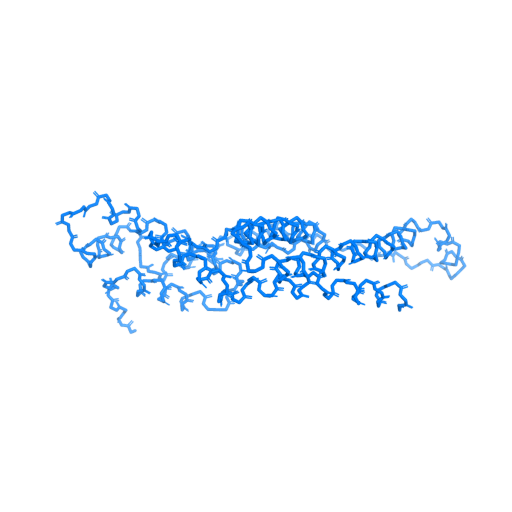91.88 134 VAL A C 1
ATOM 1025 O O . VAL A 1 134 ? 16.217 0.558 10.396 1.00 91.88 134 VAL A O 1
ATOM 1028 N N . SER A 1 135 ? 17.470 0.839 8.551 1.00 93.56 135 SER A N 1
ATOM 1029 C CA . SER A 1 135 ? 18.736 1.033 9.276 1.00 93.56 135 SER A CA 1
ATOM 1030 C C . SER A 1 135 ? 18.697 2.261 10.189 1.00 93.56 135 SER A C 1
ATOM 1032 O O . SER A 1 135 ? 19.083 2.178 11.355 1.00 93.56 135 SER A O 1
ATOM 1034 N N . LEU A 1 136 ? 18.178 3.392 9.695 1.00 93.44 136 LEU A N 1
ATOM 1035 C CA . LEU A 1 136 ? 17.994 4.608 10.492 1.00 93.44 136 LEU A CA 1
ATOM 1036 C C . LEU A 1 136 ? 16.964 4.406 11.602 1.00 93.44 136 LEU A C 1
ATOM 1038 O O . LEU A 1 136 ? 17.189 4.846 12.724 1.00 93.44 136 LEU A O 1
ATOM 1042 N N . SER A 1 137 ? 15.867 3.699 11.325 1.00 90.19 137 SER A N 1
ATOM 1043 C CA . SER A 1 137 ? 14.847 3.398 12.335 1.00 90.19 137 SER A CA 1
ATOM 1044 C C . SER A 1 137 ? 15.404 2.533 13.465 1.00 90.19 137 SER A C 1
ATOM 1046 O O . SER A 1 137 ? 15.139 2.810 14.632 1.00 90.19 137 SER A O 1
ATOM 1048 N N . ALA A 1 138 ? 16.218 1.525 13.138 1.00 90.19 138 ALA A N 1
ATOM 1049 C CA . ALA A 1 138 ? 16.902 0.699 14.128 1.00 90.19 138 ALA A CA 1
ATOM 1050 C C . ALA A 1 138 ? 17.926 1.513 14.938 1.00 90.19 138 ALA A C 1
ATOM 1052 O O . ALA A 1 138 ? 17.979 1.392 16.159 1.00 90.19 138 ALA A O 1
ATOM 1053 N N . GLY A 1 139 ? 18.692 2.393 14.283 1.00 90.62 139 GLY A N 1
ATOM 1054 C CA . GLY A 1 139 ? 19.642 3.285 14.954 1.00 90.62 139 GLY A CA 1
ATOM 1055 C C . GLY A 1 139 ? 18.966 4.306 15.875 1.00 90.62 139 GLY A C 1
ATOM 1056 O O . GLY A 1 139 ? 19.456 4.584 16.968 1.00 90.62 139 GLY A O 1
ATOM 1057 N N . PHE A 1 140 ? 17.808 4.830 15.472 1.00 91.62 140 PHE A N 1
ATOM 1058 C CA . PHE A 1 140 ? 17.029 5.771 16.270 1.00 91.62 140 PHE A CA 1
ATOM 1059 C C . PHE A 1 140 ? 16.102 5.104 17.286 1.00 91.62 140 PHE A C 1
ATOM 1061 O O . PHE A 1 140 ? 15.481 5.818 18.064 1.00 91.62 140 PHE A O 1
ATOM 1068 N N . ALA A 1 141 ? 16.035 3.771 17.354 1.00 86.75 141 ALA A N 1
ATOM 1069 C CA . ALA A 1 141 ? 15.124 3.059 18.253 1.00 86.75 141 ALA A CA 1
ATOM 1070 C C . ALA A 1 141 ? 15.308 3.438 19.736 1.00 86.75 141 ALA A C 1
ATOM 1072 O O . ALA A 1 141 ? 14.337 3.473 20.488 1.00 86.75 141 ALA A O 1
ATOM 1073 N N . PHE A 1 142 ? 16.537 3.767 20.146 1.00 89.31 142 PHE A N 1
ATOM 1074 C CA . PHE A 1 142 ? 16.859 4.203 21.512 1.00 89.31 142 PHE A CA 1
ATOM 1075 C C . PHE A 1 142 ? 16.674 5.713 21.740 1.00 89.31 142 PHE A C 1
ATOM 1077 O O . PHE A 1 142 ? 16.746 6.185 22.873 1.00 89.31 142 PHE A O 1
ATOM 1084 N N . LEU A 1 143 ? 16.456 6.487 20.676 1.00 90.94 143 LEU A N 1
ATOM 1085 C CA . LEU A 1 143 ? 16.254 7.930 20.724 1.00 90.94 143 LEU A CA 1
ATOM 1086 C C . LEU A 1 143 ? 14.761 8.257 20.832 1.00 90.94 143 LEU A C 1
ATOM 1088 O O . LEU A 1 143 ? 13.914 7.608 20.223 1.00 90.94 143 LEU A O 1
ATOM 1092 N N . ILE A 1 144 ? 14.431 9.352 21.524 1.00 85.25 144 ILE A N 1
ATOM 1093 C CA . ILE A 1 144 ? 13.046 9.856 21.624 1.00 85.25 144 ILE A CA 1
ATOM 1094 C C . ILE A 1 144 ? 12.469 10.167 20.227 1.00 85.25 144 ILE A C 1
ATOM 1096 O O . ILE A 1 144 ? 11.277 9.989 19.983 1.00 85.25 144 ILE A O 1
ATOM 1100 N N . ILE A 1 145 ? 13.328 10.569 19.283 1.00 86.88 145 ILE A N 1
ATOM 1101 C CA . ILE A 1 145 ? 12.955 10.850 17.889 1.00 86.88 145 ILE A CA 1
ATOM 1102 C C . ILE A 1 145 ? 12.767 9.592 17.020 1.00 86.88 145 ILE A C 1
ATOM 1104 O O . ILE A 1 145 ? 12.321 9.709 15.880 1.00 86.88 145 ILE A O 1
ATOM 1108 N N . GLY A 1 146 ? 13.070 8.394 17.527 1.00 86.38 146 GLY A N 1
ATOM 1109 C CA . GLY A 1 146 ? 12.965 7.154 16.755 1.00 86.38 146 GLY A CA 1
ATOM 1110 C C . GLY A 1 146 ? 11.543 6.812 16.349 1.00 86.38 146 GLY A C 1
ATOM 1111 O O . GLY A 1 146 ? 11.290 6.492 15.192 1.00 86.38 146 GLY A O 1
ATOM 1112 N N . ILE A 1 147 ? 10.597 6.943 17.281 1.00 84.50 147 ILE A N 1
ATOM 1113 C CA . ILE A 1 147 ? 9.179 6.661 17.028 1.00 84.50 147 ILE A CA 1
ATOM 1114 C C . ILE A 1 147 ? 8.604 7.571 15.929 1.00 84.50 147 ILE A C 1
ATOM 1116 O O . ILE A 1 147 ? 8.062 7.033 14.961 1.00 84.50 147 ILE A O 1
ATOM 1120 N N . PRO A 1 148 ? 8.705 8.916 16.007 1.00 87.00 148 PRO A N 1
ATOM 1121 C CA . PRO A 1 148 ? 8.171 9.769 14.948 1.00 87.00 148 PRO A CA 1
ATOM 1122 C C . PRO A 1 148 ? 8.874 9.536 13.605 1.00 87.00 148 PRO A C 1
ATOM 1124 O O . PRO A 1 148 ? 8.203 9.541 12.574 1.00 87.00 148 PRO A O 1
ATOM 1127 N N . PHE A 1 149 ? 10.183 9.260 13.603 1.00 90.06 149 PHE A N 1
ATOM 1128 C CA . PHE A 1 149 ? 10.907 8.909 12.381 1.00 90.06 149 PHE A CA 1
ATOM 1129 C C . PHE A 1 149 ? 10.389 7.607 11.758 1.00 90.06 149 PHE A C 1
ATOM 1131 O O . PHE A 1 149 ? 10.090 7.580 10.567 1.00 90.06 149 PHE A O 1
ATOM 1138 N N . PHE A 1 150 ? 10.227 6.547 12.554 1.00 87.62 150 PHE A N 1
ATOM 1139 C CA . PHE A 1 150 ? 9.718 5.260 12.080 1.00 87.62 150 PHE A CA 1
ATOM 1140 C C . PHE A 1 150 ? 8.306 5.393 11.501 1.00 87.62 150 PHE A C 1
ATOM 1142 O O . PHE A 1 150 ? 8.025 4.878 10.420 1.00 87.62 150 PHE A O 1
ATOM 1149 N N . LEU A 1 151 ? 7.424 6.137 12.173 1.00 85.69 151 LEU A N 1
ATOM 1150 C CA . LEU A 1 151 ? 6.072 6.397 11.674 1.00 85.69 151 LEU A CA 1
ATOM 1151 C C . LEU A 1 151 ? 6.091 7.169 10.349 1.00 85.69 151 LEU A C 1
ATOM 1153 O O . LEU A 1 151 ? 5.354 6.812 9.429 1.00 85.69 151 LEU A O 1
ATOM 1157 N N . ALA A 1 152 ? 6.949 8.185 10.227 1.00 88.69 152 ALA A N 1
ATOM 1158 C CA . ALA A 1 152 ? 7.128 8.918 8.977 1.00 88.69 152 ALA A CA 1
ATOM 1159 C C . ALA A 1 152 ? 7.666 8.008 7.861 1.00 88.69 152 ALA A C 1
ATOM 1161 O O . ALA A 1 152 ? 7.130 8.015 6.754 1.00 88.69 152 ALA A O 1
ATOM 1162 N N . PHE A 1 153 ? 8.664 7.175 8.163 1.00 90.50 153 PHE A N 1
ATOM 1163 C CA . PHE A 1 153 ? 9.233 6.202 7.232 1.00 90.50 153 PHE A CA 1
ATOM 1164 C C . PHE A 1 153 ? 8.174 5.221 6.713 1.00 90.50 153 PHE A C 1
ATOM 1166 O O . PHE A 1 153 ? 8.008 5.095 5.499 1.00 90.50 153 PHE A O 1
ATOM 1173 N N . ILE A 1 154 ? 7.406 4.581 7.602 1.00 87.50 154 ILE A N 1
ATOM 1174 C CA . ILE A 1 154 ? 6.332 3.661 7.200 1.00 87.50 154 ILE A CA 1
ATOM 1175 C C . ILE A 1 154 ? 5.233 4.393 6.424 1.00 87.50 154 ILE A C 1
ATOM 1177 O O . ILE A 1 154 ? 4.711 3.856 5.446 1.00 87.50 154 ILE A O 1
ATOM 1181 N N . GLY A 1 155 ? 4.888 5.620 6.823 1.00 85.38 155 GLY A N 1
ATOM 1182 C CA . GLY A 1 155 ? 3.932 6.455 6.099 1.00 85.38 155 GLY A CA 1
ATOM 1183 C C . GLY A 1 155 ? 4.362 6.691 4.651 1.00 85.38 155 GLY A C 1
ATOM 1184 O O . GLY A 1 155 ? 3.592 6.422 3.730 1.00 85.38 155 GLY A O 1
ATOM 1185 N N . ILE A 1 156 ? 5.611 7.111 4.441 1.00 88.00 156 ILE A N 1
ATOM 1186 C CA . ILE A 1 156 ? 6.177 7.337 3.105 1.00 88.00 156 ILE A CA 1
ATOM 1187 C C . ILE A 1 156 ? 6.254 6.023 2.316 1.00 88.00 156 ILE A C 1
ATOM 1189 O O . ILE A 1 156 ? 5.829 5.990 1.163 1.00 88.00 156 ILE A O 1
ATOM 1193 N N . ALA A 1 157 ? 6.709 4.927 2.932 1.00 86.81 157 ALA A N 1
ATOM 1194 C CA . ALA A 1 157 ? 6.768 3.613 2.285 1.00 86.81 157 ALA A CA 1
ATOM 1195 C C . ALA A 1 157 ? 5.391 3.165 1.763 1.00 86.81 157 ALA A C 1
ATOM 1197 O O . ALA A 1 157 ? 5.277 2.672 0.641 1.00 86.81 157 ALA A O 1
ATOM 1198 N N . ARG A 1 158 ? 4.325 3.391 2.544 1.00 83.38 158 ARG A N 1
ATOM 1199 C CA . ARG A 1 158 ? 2.944 3.089 2.132 1.00 83.38 158 ARG A CA 1
ATOM 1200 C C . ARG A 1 158 ? 2.467 3.980 0.986 1.00 83.38 158 ARG A C 1
ATOM 1202 O O . ARG A 1 158 ? 1.769 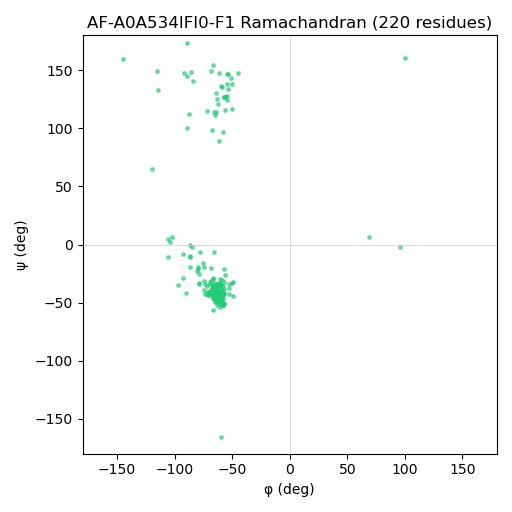3.487 0.105 1.00 83.38 158 ARG A O 1
ATOM 1209 N N . VAL A 1 159 ? 2.830 5.265 0.977 1.00 84.12 159 VAL A N 1
ATOM 1210 C CA . VAL A 1 159 ? 2.496 6.178 -0.132 1.00 84.12 159 VAL A CA 1
ATOM 1211 C C . VAL A 1 159 ? 3.169 5.728 -1.427 1.00 84.12 159 VAL A C 1
ATOM 1213 O O . VAL A 1 159 ? 2.509 5.688 -2.464 1.00 84.12 159 VAL A O 1
ATOM 1216 N N . ILE A 1 160 ? 4.444 5.338 -1.362 1.00 85.31 160 ILE A N 1
ATOM 1217 C CA . ILE A 1 160 ? 5.186 4.802 -2.512 1.00 85.31 160 ILE A CA 1
ATOM 1218 C C . ILE A 1 160 ? 4.501 3.535 -3.040 1.00 85.31 160 ILE A C 1
ATOM 1220 O O . ILE A 1 160 ? 4.156 3.479 -4.218 1.00 85.31 160 ILE A O 1
ATOM 1224 N N . ALA A 1 161 ? 4.207 2.574 -2.159 1.00 80.38 161 ALA A N 1
ATOM 1225 C CA . ALA A 1 161 ? 3.546 1.325 -2.537 1.00 80.38 161 ALA A CA 1
ATOM 1226 C C . ALA A 1 161 ? 2.139 1.541 -3.126 1.00 80.38 161 ALA A C 1
ATOM 1228 O O . ALA A 1 161 ? 1.724 0.820 -4.030 1.00 80.38 161 ALA A O 1
ATOM 1229 N N . LEU A 1 162 ? 1.398 2.550 -2.652 1.00 78.88 162 LEU A N 1
ATOM 1230 C CA . LEU A 1 162 ? 0.103 2.914 -3.232 1.00 78.88 162 LEU A CA 1
ATOM 1231 C C . LEU A 1 162 ? 0.257 3.501 -4.641 1.00 78.88 162 LEU A C 1
ATOM 1233 O O . LEU A 1 162 ? -0.533 3.181 -5.527 1.00 78.88 162 LEU A O 1
ATOM 1237 N N . GLY A 1 163 ? 1.254 4.366 -4.846 1.00 78.94 163 GLY A N 1
ATOM 1238 C CA . GLY A 1 163 ? 1.563 4.923 -6.163 1.00 78.94 163 GLY A CA 1
ATOM 1239 C C . GLY A 1 163 ? 1.905 3.830 -7.173 1.00 78.94 163 GLY A C 1
ATOM 1240 O O . GLY A 1 163 ? 1.429 3.860 -8.305 1.00 78.94 163 GLY A O 1
ATOM 1241 N N . GLU A 1 164 ? 2.653 2.826 -6.732 1.00 79.06 164 GLU A N 1
ATOM 1242 C CA . GLU A 1 164 ? 3.030 1.676 -7.545 1.00 79.06 164 GLU A CA 1
ATOM 1243 C C . GLU A 1 164 ? 1.847 0.752 -7.847 1.00 79.06 164 GLU A C 1
ATOM 1245 O O . GLU A 1 164 ? 1.638 0.392 -9.002 1.00 79.06 164 GLU A O 1
ATOM 1250 N N . GLY A 1 165 ? 1.003 0.462 -6.851 1.00 71.56 165 GLY A N 1
ATOM 1251 C CA . GLY A 1 165 ? -0.243 -0.282 -7.058 1.00 71.56 165 GLY A CA 1
ATOM 1252 C C . GLY A 1 165 ? -1.157 0.385 -8.088 1.00 71.56 165 GLY A C 1
ATOM 1253 O O . GLY A 1 165 ? -1.733 -0.298 -8.927 1.00 71.56 165 GLY A O 1
ATOM 1254 N N . ARG A 1 166 ? -1.225 1.724 -8.101 1.00 74.00 166 ARG A N 1
ATOM 1255 C CA . ARG A 1 166 ? -1.981 2.470 -9.123 1.00 74.00 166 ARG A CA 1
ATOM 1256 C C . ARG A 1 166 ? -1.332 2.456 -10.500 1.00 74.00 166 ARG A C 1
ATOM 1258 O O . ARG A 1 166 ? -2.048 2.443 -11.497 1.00 74.00 166 ARG A O 1
ATOM 1265 N N . LEU A 1 167 ? -0.002 2.492 -10.569 1.00 70.69 167 LEU A N 1
ATOM 1266 C CA . LEU A 1 167 ? 0.713 2.369 -11.838 1.00 70.69 167 LEU A CA 1
ATOM 1267 C C . LEU A 1 167 ? 0.480 0.982 -12.446 1.00 70.69 167 LEU A C 1
ATOM 1269 O O . LEU A 1 167 ? 0.175 0.883 -13.631 1.00 70.69 167 LEU A O 1
ATOM 1273 N N . LEU A 1 168 ? 0.554 -0.067 -11.623 1.00 67.75 168 LEU A N 1
ATOM 1274 C CA . LEU A 1 168 ? 0.256 -1.435 -12.031 1.00 67.75 168 LEU A CA 1
ATOM 1275 C C . LEU A 1 168 ? -1.210 -1.572 -12.449 1.00 67.75 168 LEU A C 1
ATOM 1277 O O . LEU A 1 168 ? -1.453 -2.002 -13.565 1.00 67.75 168 LEU A O 1
ATOM 1281 N N . GLU A 1 169 ? -2.171 -1.102 -11.649 1.00 68.06 169 GLU A N 1
ATOM 1282 C CA . GLU A 1 169 ? -3.602 -1.094 -12.006 1.00 68.06 169 GLU A CA 1
ATOM 1283 C C . GLU A 1 169 ? -3.857 -0.415 -13.364 1.00 68.06 169 GLU A C 1
ATOM 1285 O O . GLU A 1 169 ? -4.611 -0.931 -14.190 1.00 68.06 169 GLU A O 1
ATOM 1290 N N . ALA A 1 170 ? -3.190 0.711 -13.637 1.00 65.62 170 ALA A N 1
ATOM 1291 C CA . ALA A 1 170 ? -3.295 1.403 -14.920 1.00 65.62 170 ALA A CA 1
ATOM 1292 C C . ALA A 1 170 ? -2.698 0.605 -16.096 1.00 65.62 170 ALA A C 1
ATOM 1294 O O . ALA A 1 170 ? -3.148 0.773 -17.229 1.00 65.62 170 ALA A O 1
ATOM 1295 N N . MET A 1 171 ? -1.700 -0.248 -15.846 1.00 62.47 171 MET A N 1
ATOM 1296 C CA . MET A 1 171 ? -1.017 -1.048 -16.870 1.00 62.47 171 MET A CA 1
ATOM 1297 C C . MET A 1 171 ? -1.666 -2.421 -17.107 1.00 62.47 171 MET A C 1
ATOM 1299 O O . MET A 1 171 ? -1.794 -2.824 -18.262 1.00 62.47 171 MET A O 1
ATOM 1303 N N . THR A 1 172 ? -2.084 -3.144 -16.062 1.00 61.19 172 THR A N 1
ATOM 1304 C CA . THR A 1 172 ? -2.752 -4.456 -16.178 1.00 61.19 172 THR A CA 1
ATOM 1305 C C . THR A 1 172 ? -4.264 -4.351 -16.355 1.00 61.19 172 THR A C 1
ATOM 1307 O O . THR A 1 172 ? -4.882 -5.305 -16.823 1.00 61.19 172 THR A O 1
ATOM 1310 N N . GLY A 1 173 ? -4.883 -3.217 -16.007 1.00 59.97 173 GLY A N 1
ATOM 1311 C CA . GLY A 1 173 ? -6.340 -3.045 -16.052 1.00 59.97 173 GLY A CA 1
ATOM 1312 C C . GLY A 1 173 ? -7.095 -3.867 -15.000 1.00 59.97 173 GLY A C 1
ATOM 1313 O O . GLY A 1 173 ? -8.327 -3.904 -15.014 1.00 59.97 173 GLY A O 1
ATOM 1314 N N . GLU A 1 174 ? -6.370 -4.528 -14.095 1.00 58.53 174 GLU A N 1
ATOM 1315 C CA . GLU A 1 174 ? -6.919 -5.311 -12.996 1.00 58.53 174 GLU A CA 1
ATOM 1316 C C . GLU A 1 174 ? -7.138 -4.369 -11.809 1.00 58.53 174 GLU A C 1
ATOM 1318 O O . GLU A 1 174 ? -6.195 -3.788 -11.271 1.00 58.53 174 GLU A O 1
ATOM 1323 N N . ARG A 1 175 ? -8.410 -4.136 -11.467 1.00 54.94 175 ARG A N 1
ATOM 1324 C CA . ARG A 1 175 ? -8.807 -3.192 -10.418 1.00 54.94 175 ARG A CA 1
ATOM 1325 C C . ARG A 1 175 ? -8.273 -3.654 -9.069 1.00 54.94 175 ARG A C 1
ATOM 1327 O O . ARG A 1 175 ? -8.601 -4.747 -8.617 1.00 54.94 175 ARG A O 1
ATOM 1334 N N . MET A 1 176 ? -7.533 -2.788 -8.387 1.00 57.12 176 MET A N 1
ATOM 1335 C CA . MET A 1 176 ? -7.116 -3.040 -7.010 1.00 57.12 176 MET A CA 1
ATOM 1336 C C . MET A 1 176 ? -8.221 -2.567 -6.041 1.00 57.12 176 MET A C 1
ATOM 1338 O O . MET A 1 176 ? -8.936 -1.610 -6.369 1.00 57.12 176 MET A O 1
ATOM 1342 N N . PRO A 1 177 ? -8.401 -3.202 -4.861 1.00 54.47 177 PRO A N 1
ATOM 1343 C CA . PRO A 1 177 ? -9.421 -2.789 -3.897 1.00 54.47 177 PRO A CA 1
ATOM 1344 C C . PRO A 1 177 ? -9.232 -1.314 -3.535 1.00 54.47 177 PRO A C 1
ATOM 1346 O O . PRO A 1 177 ? -8.133 -0.881 -3.171 1.00 54.47 177 PRO A O 1
ATOM 1349 N N . ARG A 1 178 ? -10.295 -0.519 -3.662 1.00 55.62 178 ARG A N 1
ATOM 1350 C CA . ARG A 1 178 ? -10.195 0.952 -3.662 1.00 55.62 178 ARG A CA 1
ATOM 1351 C C . ARG A 1 178 ? -10.063 1.539 -2.268 1.00 55.62 178 ARG A C 1
ATOM 1353 O O . ARG A 1 178 ? -9.605 2.676 -2.131 1.00 55.62 178 ARG A O 1
ATOM 1360 N N . ARG A 1 179 ? -10.466 0.790 -1.239 1.00 48.97 179 ARG A N 1
ATOM 1361 C CA . ARG A 1 179 ? -10.553 1.290 0.134 1.00 48.97 179 ARG A CA 1
ATOM 1362 C C . ARG A 1 179 ? -9.553 0.601 1.068 1.00 48.97 179 ARG A C 1
ATOM 1364 O O . ARG A 1 179 ? -9.436 -0.628 1.060 1.00 48.97 179 ARG A O 1
ATOM 1371 N N . PRO A 1 180 ? -8.808 1.364 1.894 1.00 56.59 180 PRO A N 1
ATOM 1372 C CA . PRO A 1 180 ? -8.029 0.776 2.977 1.00 56.59 180 PRO A CA 1
ATOM 1373 C C . PRO A 1 180 ? -8.964 0.066 3.967 1.00 56.59 180 PRO A C 1
ATOM 1375 O O . PRO A 1 180 ? -10.084 0.512 4.174 1.00 56.59 180 PRO A O 1
ATOM 1378 N N . LEU A 1 181 ? -8.498 -1.023 4.591 1.00 55.44 181 LEU A N 1
ATOM 1379 C CA . LEU A 1 181 ? -9.210 -1.707 5.680 1.00 55.44 181 LEU A CA 1
ATOM 1380 C C . LEU A 1 181 ? -9.637 -0.703 6.762 1.00 55.44 181 LEU A C 1
ATOM 1382 O O . LEU A 1 181 ? -8.859 0.194 7.105 1.00 55.44 181 LEU A O 1
ATOM 1386 N N . HIS A 1 182 ? -10.862 -0.852 7.273 1.00 45.19 182 HIS A N 1
ATOM 1387 C CA . HIS A 1 182 ? -11.448 0.080 8.232 1.00 45.19 182 HIS A CA 1
ATOM 1388 C C . HIS A 1 182 ? -10.536 0.199 9.464 1.00 45.19 182 HIS A C 1
ATOM 1390 O O . HIS A 1 182 ? -10.148 -0.824 10.040 1.00 45.19 182 HIS A O 1
ATOM 1396 N N . PRO A 1 183 ? -10.135 1.419 9.872 1.00 54.75 183 PRO A N 1
ATOM 1397 C CA . PRO A 1 183 ? -9.508 1.588 11.167 1.00 54.75 183 PRO A CA 1
ATOM 1398 C C . PRO A 1 183 ? -10.572 1.208 12.194 1.00 54.75 183 PRO A C 1
ATOM 1400 O O . PRO A 1 183 ? -11.609 1.858 12.263 1.00 54.75 183 PRO A O 1
ATOM 1403 N N . GLY A 1 184 ? -10.351 0.115 12.927 1.00 57.12 184 GLY A N 1
ATOM 1404 C CA . GLY A 1 18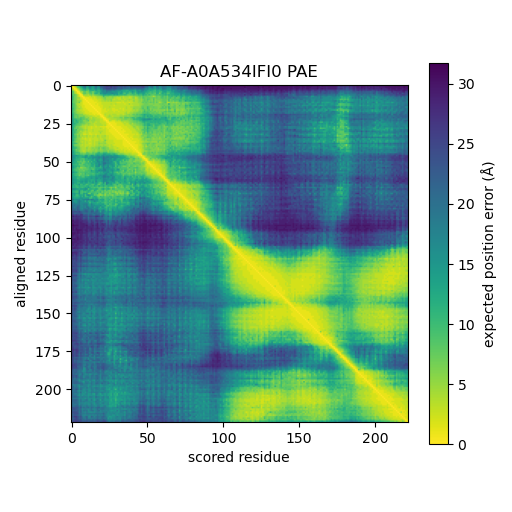4 ? -11.280 -0.353 13.953 1.00 57.12 184 GLY A CA 1
ATOM 1405 C C . GLY A 1 184 ? -11.518 0.679 15.066 1.00 57.12 184 GLY A C 1
ATOM 1406 O O . GLY A 1 184 ? -11.159 1.852 14.960 1.00 57.12 184 GLY A O 1
ATOM 1407 N N . ALA A 1 185 ? -12.112 0.229 16.173 1.00 55.47 185 ALA A N 1
ATOM 1408 C CA . ALA A 1 185 ? -12.469 1.078 17.312 1.00 55.47 185 ALA A CA 1
ATOM 1409 C C . ALA A 1 185 ? -11.344 2.061 17.726 1.00 55.47 185 ALA A C 1
ATOM 1411 O O . ALA A 1 185 ? -10.159 1.727 17.608 1.00 55.47 185 ALA A O 1
ATOM 1412 N N . PRO A 1 186 ? -11.683 3.266 18.228 1.00 55.19 186 PRO A N 1
ATOM 1413 C CA . PRO A 1 186 ? -10.712 4.299 18.579 1.00 55.19 186 PRO A CA 1
ATOM 1414 C C . PRO A 1 186 ? -9.697 3.789 19.613 1.00 55.19 186 PRO A C 1
ATOM 1416 O O . PRO A 1 186 ? -9.938 3.780 20.814 1.00 55.19 186 PRO A O 1
ATOM 1419 N N . ALA A 1 187 ? -8.538 3.354 19.120 1.00 62.56 187 ALA A N 1
ATOM 1420 C CA . ALA A 1 187 ? -7.469 2.798 19.935 1.00 62.56 187 ALA A CA 1
ATOM 1421 C C . ALA A 1 187 ? -6.513 3.898 20.424 1.00 62.56 187 ALA A C 1
ATOM 1423 O O . ALA A 1 187 ? -6.226 4.852 19.689 1.00 62.56 187 ALA A O 1
ATOM 1424 N N . SER A 1 188 ? -5.990 3.735 21.644 1.00 76.38 188 SER A N 1
ATOM 1425 C CA . SER A 1 188 ? -4.951 4.588 22.241 1.00 76.38 188 SER A CA 1
ATOM 1426 C C . SER A 1 188 ? -3.720 4.699 21.330 1.00 76.38 188 SER A C 1
ATOM 1428 O O . SER A 1 188 ? -3.351 3.740 20.648 1.00 76.38 188 SER A O 1
ATOM 1430 N N . TRP A 1 189 ? -3.048 5.853 21.336 1.00 72.62 189 TRP A N 1
ATOM 1431 C CA . TRP A 1 189 ? -1.865 6.133 20.508 1.00 72.62 189 TRP A CA 1
ATOM 1432 C C . TRP A 1 189 ? -0.800 5.022 20.578 1.00 72.62 189 TRP A C 1
ATOM 1434 O O . TRP A 1 189 ? -0.326 4.546 19.548 1.00 72.62 189 TRP A O 1
ATOM 1444 N N . TRP A 1 190 ? -0.503 4.521 21.781 1.00 74.56 190 TRP A N 1
ATOM 1445 C CA . TRP A 1 190 ? 0.455 3.429 21.991 1.00 74.56 190 TRP A CA 1
ATOM 1446 C C . TRP A 1 190 ? -0.024 2.088 21.429 1.00 74.56 190 TRP A C 1
ATOM 1448 O O . TRP A 1 190 ? 0.759 1.357 20.826 1.00 74.56 190 TRP A O 1
ATOM 1458 N N . SER A 1 191 ? -1.321 1.789 21.554 1.00 74.50 191 SER A N 1
ATOM 1459 C CA . SER A 1 191 ? -1.904 0.581 20.958 1.00 74.50 191 SER A CA 1
ATOM 1460 C C . SER A 1 191 ? -1.924 0.634 19.430 1.00 74.50 191 SER A C 1
ATOM 1462 O O . SER A 1 191 ? -1.732 -0.397 18.796 1.00 74.50 191 SER A O 1
ATOM 1464 N N . ARG A 1 192 ? -2.052 1.825 18.824 1.00 71.94 192 ARG A N 1
ATOM 1465 C CA . ARG A 1 192 ? -1.925 2.000 17.368 1.00 71.94 192 ARG A CA 1
ATOM 1466 C C . ARG A 1 192 ? -0.503 1.724 16.888 1.00 71.94 192 ARG A C 1
ATOM 1468 O O . ARG A 1 192 ? -0.341 1.036 15.889 1.00 71.94 192 ARG A O 1
ATOM 1475 N N . ILE A 1 193 ? 0.514 2.209 17.607 1.00 73.56 193 ILE A N 1
ATOM 1476 C CA . ILE A 1 193 ? 1.924 1.935 17.279 1.00 73.56 193 ILE A CA 1
ATOM 1477 C C . ILE A 1 193 ? 2.220 0.436 17.398 1.00 73.56 193 ILE A C 1
ATOM 1479 O O . ILE A 1 193 ? 2.783 -0.152 16.477 1.00 73.56 193 ILE A O 1
ATOM 1483 N N . GLY A 1 194 ? 1.795 -0.193 18.500 1.00 75.88 194 GLY A N 1
ATOM 1484 C CA . GLY A 1 194 ? 1.955 -1.633 18.705 1.00 75.88 194 GLY A CA 1
ATOM 1485 C C . GLY A 1 194 ? 1.269 -2.456 17.614 1.00 75.88 194 GLY A C 1
ATOM 1486 O O . GLY A 1 194 ? 1.902 -3.332 17.025 1.00 75.88 194 GLY A O 1
ATOM 1487 N N . ALA A 1 195 ? 0.019 -2.118 17.282 1.00 76.56 195 ALA A N 1
ATOM 1488 C CA . ALA A 1 195 ? -0.729 -2.756 16.202 1.00 76.56 195 ALA A CA 1
ATOM 1489 C C . ALA A 1 195 ? -0.039 -2.579 14.844 1.00 76.56 195 ALA A C 1
ATOM 1491 O O . ALA A 1 195 ? 0.045 -3.528 14.080 1.00 76.56 195 ALA A O 1
ATOM 1492 N N . MET A 1 196 ? 0.520 -1.401 14.554 1.00 70.75 196 MET A N 1
ATOM 1493 C CA . MET A 1 196 ? 1.203 -1.129 13.285 1.00 70.75 196 MET A CA 1
ATOM 1494 C C . MET A 1 196 ? 2.525 -1.901 13.133 1.00 70.75 196 MET A C 1
ATOM 1496 O O . MET A 1 196 ? 2.886 -2.272 12.015 1.00 70.75 196 MET A O 1
ATOM 1500 N N . LEU A 1 197 ? 3.229 -2.154 14.245 1.00 76.12 197 LEU A N 1
ATOM 1501 C CA . LEU A 1 197 ? 4.443 -2.980 14.294 1.00 76.12 197 LEU A CA 1
ATOM 1502 C C . LEU A 1 197 ? 4.146 -4.479 14.150 1.00 76.12 197 LEU A C 1
ATOM 1504 O O . LEU A 1 197 ? 4.942 -5.203 13.555 1.00 76.12 197 LEU A O 1
ATOM 1508 N N . THR A 1 198 ? 3.013 -4.948 14.678 1.00 77.19 198 THR A N 1
ATOM 1509 C CA . THR A 1 198 ? 2.561 -6.346 14.524 1.00 77.19 198 THR A CA 1
ATOM 1510 C C . THR A 1 198 ? 1.757 -6.585 13.246 1.00 77.19 198 THR A C 1
ATOM 1512 O O . THR A 1 198 ? 1.527 -7.734 12.875 1.00 77.19 198 THR A O 1
ATOM 1515 N N . ASP A 1 199 ? 1.365 -5.522 12.543 1.00 78.81 199 ASP A N 1
ATOM 1516 C CA . ASP A 1 199 ? 0.637 -5.590 11.281 1.00 78.81 199 ASP A CA 1
ATOM 1517 C C . ASP A 1 199 ? 1.509 -6.220 10.187 1.00 78.81 199 ASP A C 1
ATOM 1519 O O . ASP A 1 199 ? 2.505 -5.646 9.733 1.00 78.81 199 ASP A O 1
ATOM 1523 N N . VAL A 1 200 ? 1.090 -7.399 9.723 1.00 78.38 200 VAL A N 1
ATOM 1524 C CA . VAL A 1 200 ? 1.715 -8.140 8.619 1.00 78.38 200 VAL A CA 1
ATOM 1525 C C . VAL A 1 200 ? 1.857 -7.256 7.381 1.00 78.38 200 VAL A C 1
ATOM 1527 O O . VAL A 1 200 ? 2.861 -7.346 6.678 1.00 78.38 200 VAL A O 1
ATOM 1530 N N . ARG A 1 201 ? 0.912 -6.336 7.146 1.00 75.19 201 ARG A N 1
ATOM 1531 C CA . ARG A 1 201 ? 0.922 -5.455 5.974 1.00 75.19 201 ARG A CA 1
ATOM 1532 C C . ARG A 1 201 ? 2.131 -4.525 5.942 1.00 75.19 201 ARG A C 1
ATOM 1534 O O . ARG A 1 201 ? 2.646 -4.214 4.866 1.00 75.19 201 ARG A O 1
ATOM 1541 N N . THR A 1 202 ? 2.588 -4.063 7.106 1.00 79.31 202 THR A N 1
ATOM 1542 C CA . THR A 1 202 ? 3.780 -3.212 7.210 1.00 79.31 202 THR A CA 1
ATOM 1543 C C . THR A 1 202 ? 5.003 -3.976 6.705 1.00 79.31 202 THR A C 1
ATOM 1545 O O . THR A 1 202 ? 5.741 -3.479 5.856 1.00 79.31 202 THR A O 1
ATOM 1548 N N . TRP A 1 203 ? 5.153 -5.225 7.141 1.00 82.62 203 TRP A N 1
ATOM 1549 C CA . TRP A 1 203 ? 6.260 -6.093 6.750 1.00 82.62 203 TRP A CA 1
ATOM 1550 C C . TRP A 1 203 ? 6.181 -6.532 5.292 1.00 82.62 203 TRP A C 1
ATOM 1552 O O . TRP A 1 203 ? 7.195 -6.500 4.600 1.00 82.62 203 TRP A O 1
ATOM 1562 N N . THR A 1 204 ? 4.992 -6.869 4.784 1.00 83.88 204 THR A N 1
ATOM 1563 C CA . THR A 1 204 ? 4.831 -7.242 3.371 1.00 83.88 204 THR A CA 1
ATOM 1564 C C . THR A 1 204 ? 5.109 -6.071 2.437 1.00 83.88 204 THR A C 1
ATOM 1566 O O . THR A 1 204 ? 5.671 -6.284 1.372 1.00 83.88 204 THR A O 1
ATOM 1569 N N . THR A 1 205 ? 4.772 -4.837 2.831 1.00 83.75 205 THR A N 1
ATOM 1570 C CA . THR A 1 205 ? 5.089 -3.634 2.037 1.00 83.75 205 THR A CA 1
ATOM 1571 C C . THR A 1 205 ? 6.602 -3.419 1.954 1.00 83.75 205 THR A C 1
ATOM 1573 O O . THR A 1 205 ? 7.134 -3.185 0.873 1.00 83.75 205 THR A O 1
ATOM 1576 N N . LEU A 1 206 ? 7.318 -3.546 3.077 1.00 85.75 206 LEU A N 1
ATOM 1577 C CA . LEU A 1 206 ? 8.779 -3.428 3.083 1.00 85.75 206 LEU A CA 1
ATOM 1578 C C . LEU A 1 206 ? 9.444 -4.562 2.302 1.00 85.75 206 LEU A C 1
ATOM 1580 O O . LEU A 1 206 ? 10.366 -4.308 1.533 1.00 85.75 206 LEU A O 1
ATOM 1584 N N . LEU A 1 207 ? 8.957 -5.795 2.464 1.00 87.69 207 LEU A N 1
ATOM 1585 C CA . LEU A 1 207 ? 9.436 -6.953 1.715 1.00 87.69 207 LEU A CA 1
ATOM 1586 C C . LEU A 1 207 ? 9.223 -6.767 0.211 1.00 87.69 207 LEU A C 1
ATOM 1588 O O . LEU A 1 207 ? 10.126 -7.044 -0.567 1.00 87.69 207 LEU A O 1
ATOM 1592 N N . TYR A 1 208 ? 8.058 -6.265 -0.194 1.00 86.19 208 TYR A N 1
ATOM 1593 C CA . TYR A 1 208 ? 7.758 -5.957 -1.587 1.00 86.19 208 TYR A CA 1
ATOM 1594 C C . TYR A 1 208 ? 8.763 -4.951 -2.170 1.00 86.19 208 TYR A C 1
ATOM 1596 O O . TYR A 1 208 ? 9.412 -5.239 -3.173 1.00 86.19 208 TYR A O 1
ATOM 1604 N N . LEU A 1 209 ? 8.971 -3.817 -1.493 1.00 85.38 209 LEU A N 1
ATOM 1605 C CA . LEU A 1 209 ? 9.932 -2.793 -1.919 1.00 85.38 209 LEU A CA 1
ATOM 1606 C C . LEU A 1 209 ? 11.385 -3.314 -1.923 1.00 85.38 209 LEU A C 1
ATOM 1608 O O . LEU A 1 209 ? 12.176 -2.931 -2.783 1.00 85.38 209 LEU A O 1
ATOM 1612 N N . LEU A 1 210 ? 11.735 -4.213 -0.998 1.00 89.19 210 LEU A N 1
ATOM 1613 C CA . LEU A 1 210 ? 13.038 -4.882 -0.954 1.00 89.19 210 LEU A CA 1
ATOM 1614 C C . LEU A 1 210 ? 13.235 -5.828 -2.150 1.00 89.19 210 LEU A C 1
ATOM 1616 O O . LEU A 1 210 ? 14.313 -5.860 -2.740 1.00 89.19 210 LEU A O 1
ATOM 1620 N N . LEU A 1 211 ? 12.200 -6.589 -2.516 1.00 89.44 211 LEU A N 1
ATOM 1621 C CA . LEU A 1 211 ? 12.224 -7.538 -3.634 1.00 89.44 211 LEU A CA 1
ATOM 1622 C C . LEU A 1 211 ? 12.152 -6.855 -5.006 1.00 89.44 211 LEU A C 1
ATOM 1624 O O . LEU A 1 211 ? 12.507 -7.469 -6.010 1.00 89.44 211 LEU A O 1
ATOM 1628 N N . MET A 1 212 ? 11.757 -5.586 -5.061 1.00 85.62 212 MET A N 1
ATOM 1629 C CA . MET A 1 212 ? 11.658 -4.822 -6.305 1.00 85.62 212 MET A CA 1
ATOM 1630 C C . MET A 1 212 ? 13.016 -4.704 -7.026 1.00 85.62 212 MET A C 1
ATOM 1632 O O . MET A 1 212 ? 13.072 -4.791 -8.250 1.00 85.62 212 MET A O 1
ATOM 1636 N N . LEU A 1 213 ? 14.133 -4.622 -6.288 1.00 87.19 213 LEU A N 1
ATOM 1637 C CA . LEU A 1 213 ? 15.481 -4.642 -6.875 1.00 87.19 213 LEU A CA 1
ATOM 1638 C C . LEU A 1 213 ? 15.848 -5.987 -7.529 1.00 87.19 213 LEU A C 1
ATOM 1640 O O . LEU A 1 213 ? 16.195 -5.968 -8.709 1.00 87.19 213 LEU A O 1
ATOM 1644 N N . PRO A 1 214 ? 15.804 -7.150 -6.842 1.00 88.25 214 PRO A N 1
ATOM 1645 C CA . PRO A 1 214 ? 16.122 -8.421 -7.489 1.00 88.25 214 PRO A CA 1
ATOM 1646 C C . PRO A 1 214 ? 15.168 -8.734 -8.646 1.00 88.25 214 PRO A C 1
ATOM 1648 O O . PRO A 1 214 ? 15.624 -9.236 -9.669 1.00 88.25 214 PRO A O 1
ATOM 1651 N N . LEU A 1 215 ? 13.884 -8.371 -8.540 1.00 86.00 215 LEU A N 1
ATOM 1652 C CA . LEU A 1 215 ? 12.940 -8.453 -9.659 1.00 86.00 215 LEU A CA 1
ATOM 1653 C C . LEU A 1 215 ? 13.385 -7.578 -10.837 1.00 86.00 215 LEU A C 1
ATOM 1655 O O . LEU A 1 215 ? 13.474 -8.079 -11.953 1.00 86.00 215 LEU A O 1
ATOM 1659 N N . GLY A 1 216 ? 13.715 -6.305 -10.601 1.00 82.44 216 GLY A N 1
ATOM 1660 C CA . GLY A 1 216 ? 14.189 -5.390 -11.643 1.00 82.44 216 GLY A CA 1
ATOM 1661 C C . GLY A 1 216 ? 15.485 -5.851 -12.310 1.00 82.44 216 GLY A C 1
ATOM 1662 O O . GLY A 1 216 ? 15.621 -5.721 -13.523 1.00 82.44 216 GLY A O 1
ATOM 1663 N N . ILE A 1 217 ? 16.404 -6.454 -11.550 1.00 84.00 217 ILE A N 1
ATOM 1664 C CA . ILE A 1 217 ? 17.614 -7.081 -12.101 1.00 84.00 217 ILE A CA 1
ATOM 1665 C C . ILE A 1 217 ? 17.227 -8.242 -13.016 1.00 84.00 217 ILE A C 1
ATOM 1667 O O . ILE A 1 217 ? 17.656 -8.255 -14.164 1.00 84.00 217 ILE A O 1
ATOM 1671 N N . ILE A 1 218 ? 16.392 -9.175 -12.546 1.00 86.12 218 ILE A N 1
ATOM 1672 C CA . ILE A 1 218 ? 15.959 -10.332 -13.344 1.00 86.12 218 ILE A CA 1
ATOM 1673 C C . ILE A 1 218 ? 15.302 -9.863 -14.643 1.00 86.12 218 ILE A C 1
ATOM 1675 O O . ILE A 1 218 ? 15.754 -10.272 -15.708 1.00 86.12 218 ILE A O 1
ATOM 1679 N N . TYR A 1 219 ? 14.324 -8.954 -14.560 1.00 83.56 219 TYR A N 1
ATOM 1680 C CA . TYR A 1 219 ? 13.636 -8.385 -15.724 1.00 83.56 219 TYR A CA 1
ATOM 1681 C C . TYR A 1 219 ? 14.564 -7.645 -16.681 1.00 83.56 219 TYR A C 1
ATOM 1683 O O . TYR A 1 219 ? 14.262 -7.576 -17.861 1.00 83.56 219 TYR A O 1
ATOM 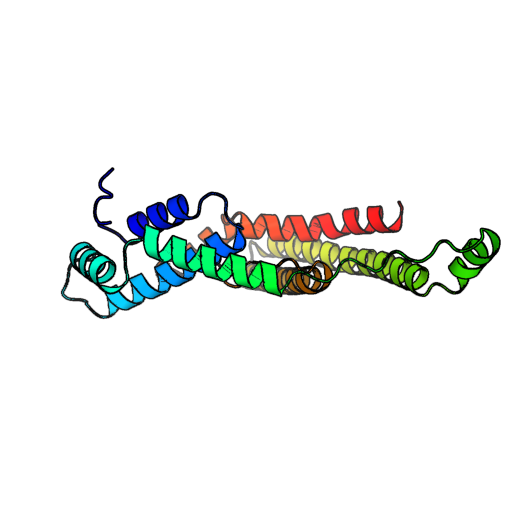1691 N N . PHE A 1 220 ? 15.653 -7.048 -16.197 1.00 79.88 220 PHE A N 1
ATOM 1692 C CA . PHE A 1 220 ? 16.626 -6.387 -17.061 1.00 79.88 220 PHE A CA 1
ATOM 1693 C C . PHE A 1 220 ? 17.575 -7.386 -17.742 1.00 79.88 220 PHE A C 1
ATOM 1695 O O . PHE A 1 220 ? 18.029 -7.143 -18.857 1.00 79.88 220 PHE A O 1
ATOM 1702 N N . THR A 1 221 ? 17.903 -8.487 -17.060 1.00 80.38 221 THR A N 1
ATOM 1703 C CA . THR A 1 221 ? 18.937 -9.441 -17.498 1.00 80.38 221 THR A CA 1
ATOM 1704 C C . THR A 1 221 ? 18.439 -10.614 -18.339 1.00 80.38 221 THR A C 1
ATOM 1706 O O . THR A 1 221 ? 19.233 -11.143 -19.118 1.00 80.38 221 THR A O 1
ATOM 1709 N N . VAL A 1 222 ? 17.189 -11.050 -18.156 1.00 76.94 222 VAL A N 1
ATOM 1710 C CA . VAL A 1 222 ? 16.594 -12.242 -18.793 1.00 76.94 222 VAL A CA 1
ATOM 1711 C C . VAL A 1 222 ? 15.550 -11.814 -19.810 1.00 76.94 222 VAL A C 1
ATOM 1713 O O . VAL A 1 222 ? 15.623 -12.321 -20.951 1.00 76.94 222 VAL A O 1
#

pLDDT: mean 72.94, std 12.3, range [35.16, 93.75]

Solvent-accessible surface area (backbone atoms only — not comparable to full-atom values): 12628 Å² total; per-residue (Å²): 129,90,78,72,79,42,60,43,71,70,52,42,49,51,51,33,49,62,59,40,65,91,58,59,70,36,55,51,51,49,56,48,50,55,50,50,55,51,52,53,52,52,52,68,73,42,82,88,58,56,66,36,61,51,40,49,51,42,38,72,73,73,44,48,55,63,55,50,38,49,54,52,52,56,51,48,54,52,50,55,62,72,66,57,72,77,77,78,76,78,78,74,94,66,58,75,68,57,55,60,58,38,59,84,69,36,65,65,56,58,50,48,53,49,48,30,53,47,42,31,54,49,9,50,52,39,27,50,51,50,56,52,48,52,52,50,31,62,69,25,60,86,42,87,65,13,61,63,48,38,54,51,47,54,52,51,52,50,52,52,54,52,55,47,53,49,52,46,27,72,71,73,68,55,79,68,58,89,67,79,81,77,81,69,79,96,63,56,74,68,56,48,52,53,48,52,71,69,33,64,67,56,54,51,53,52,49,50,35,50,45,33,28,63,50,14,48,48,63,58,74,110

Secondary structure (DSSP, 8-state):
---PPPSSHHHHHHHHHHHTTTS-HHHHHHHHHHHHHHHHHHHHH-TTS-HHHHHHHHHHHH--HHHHHHHHHHHHHHHHHHT-PPPP-PPP---HHHHHHHHHH-HHHHHHHHHHHHHHHHHHHHHHHHHHHHHHHHHHTTSTTHHHHHHHHHHHHHHHHHHHHHHHHHHH--PPP-SPPP--S---HHHHHHHHHH-HHHHHHHHHHHHHHHHHHHHHH-

Radius of gyration: 24.39 Å; Cα contacts (8 Å, |Δi|>4): 136; chains: 1; bounding box: 56×34×67 Å

Foldseek 3Di:
DDDPQQQALVSLLVVLLVLQPPDDPLLNQQLSQVSSVVLVVQCVVCVPDHSRVSSVVCCVVVHGSNVSSVVSVVVVVVVCVVLPDPDPDPDDDDDPVCVVVVCVVVVVNVVLLVVLVVLQVQLVVLQVLLVVLVVVLVVCVVPPCSLVSNVVSLVVLVVVVVVVVVVVCVVVVDDHNPDDRDPDDDDDPVVVSVCCVVDVVSVVSSVVSNVSNVVSVVSNPD